Protein AF-A0A1G0J6N5-F1 (afdb_monomer)

Structure (mmCIF, N/CA/C/O backbone):
data_AF-A0A1G0J6N5-F1
#
_entry.id   AF-A0A1G0J6N5-F1
#
loop_
_atom_site.group_PDB
_atom_site.id
_atom_site.type_symbol
_atom_site.label_atom_id
_atom_site.label_alt_id
_atom_site.label_comp_id
_atom_site.label_asym_id
_atom_site.label_entity_id
_atom_site.label_seq_id
_atom_site.pdbx_PDB_ins_code
_atom_site.Cartn_x
_atom_site.Cartn_y
_atom_site.Cartn_z
_atom_site.occupancy
_atom_site.B_iso_or_equiv
_atom_site.auth_seq_id
_atom_site.auth_comp_id
_atom_site.auth_asym_id
_atom_site.auth_atom_id
_atom_site.pdbx_PDB_model_num
ATOM 1 N N . MET A 1 1 ? -25.512 -1.296 -27.795 1.00 44.22 1 MET A N 1
ATOM 2 C CA . MET A 1 1 ? -24.312 -1.677 -27.020 1.00 44.22 1 MET A CA 1
ATOM 3 C C . MET A 1 1 ? -24.778 -1.991 -25.614 1.00 44.22 1 MET A C 1
ATOM 5 O O . MET A 1 1 ? -25.473 -1.168 -25.041 1.00 44.22 1 MET A O 1
ATOM 9 N N . ASN A 1 2 ? -24.538 -3.207 -25.127 1.00 47.56 2 ASN A N 1
ATOM 10 C CA . ASN A 1 2 ? -24.998 -3.631 -23.807 1.00 47.56 2 ASN A CA 1
ATOM 11 C C . ASN A 1 2 ? -24.130 -2.918 -22.760 1.00 47.56 2 ASN A C 1
ATOM 13 O O . ASN A 1 2 ? -23.005 -3.348 -22.509 1.00 47.56 2 ASN A O 1
ATOM 17 N N . ASP A 1 3 ? -24.611 -1.783 -22.254 1.00 57.44 3 ASP A N 1
ATOM 18 C CA . ASP A 1 3 ? -23.940 -0.996 -21.221 1.00 57.44 3 ASP A CA 1
ATOM 19 C C . ASP A 1 3 ? -24.044 -1.772 -19.907 1.00 57.44 3 ASP A C 1
ATOM 21 O O . ASP A 1 3 ? -25.007 -1.652 -19.147 1.00 57.44 3 ASP A O 1
ATOM 25 N N . ARG A 1 4 ? -23.113 -2.711 -19.704 1.00 69.88 4 ARG A N 1
ATOM 26 C CA . ARG A 1 4 ? -23.053 -3.499 -18.474 1.00 69.88 4 ARG A CA 1
ATOM 27 C C . ARG A 1 4 ? -22.675 -2.551 -17.348 1.00 69.88 4 ARG A C 1
ATOM 29 O O . ARG A 1 4 ? -21.500 -2.286 -17.115 1.00 69.88 4 ARG A O 1
ATOM 36 N N . GLN A 1 5 ? -23.699 -2.057 -16.664 1.00 78.62 5 GLN A N 1
ATOM 37 C CA . GLN A 1 5 ? -23.569 -1.218 -15.489 1.00 78.62 5 GLN A CA 1
ATOM 38 C C . GLN A 1 5 ? -22.603 -1.874 -14.496 1.00 78.62 5 GLN A C 1
ATOM 40 O O . GLN A 1 5 ? -22.769 -3.044 -14.148 1.00 78.62 5 GLN A O 1
ATOM 45 N N . TYR A 1 6 ? -21.591 -1.134 -14.040 1.00 86.56 6 TYR A N 1
ATOM 46 C CA . TYR A 1 6 ? -20.614 -1.669 -13.098 1.00 86.56 6 TYR A CA 1
ATOM 47 C C . TYR A 1 6 ? -21.307 -2.137 -11.810 1.00 86.56 6 TYR A C 1
ATOM 49 O O . TYR A 1 6 ? -22.043 -1.374 -11.168 1.00 86.56 6 TYR A O 1
ATOM 57 N N . VAL A 1 7 ? -21.056 -3.389 -11.430 1.00 89.25 7 VAL A N 1
ATOM 58 C CA . VAL A 1 7 ? -21.518 -3.994 -10.178 1.00 89.25 7 VAL A CA 1
ATOM 59 C C . VAL A 1 7 ? -20.300 -4.278 -9.311 1.00 89.25 7 VAL A C 1
ATOM 61 O O . VAL A 1 7 ? -19.345 -4.921 -9.748 1.00 89.25 7 VAL A O 1
ATOM 64 N N . ILE A 1 8 ? -20.341 -3.791 -8.073 1.00 90.75 8 ILE A N 1
ATOM 65 C CA . ILE A 1 8 ? -19.268 -3.985 -7.100 1.00 90.75 8 ILE A CA 1
ATOM 66 C C . ILE A 1 8 ? -19.236 -5.461 -6.691 1.00 90.75 8 ILE A C 1
ATOM 68 O O . ILE A 1 8 ? -20.231 -5.998 -6.205 1.00 90.75 8 ILE A O 1
ATOM 72 N N . ASN A 1 9 ? -18.077 -6.101 -6.840 1.00 92.94 9 ASN A N 1
ATOM 73 C CA . ASN A 1 9 ? -17.819 -7.427 -6.288 1.00 92.94 9 ASN A CA 1
ATOM 74 C C . ASN A 1 9 ? -17.051 -7.279 -4.969 1.00 92.94 9 ASN A C 1
ATOM 76 O O . ASN A 1 9 ? -15.823 -7.197 -4.968 1.00 92.94 9 ASN A O 1
ATOM 80 N N . LEU A 1 10 ? -17.788 -7.216 -3.858 1.00 92.94 10 LEU A N 1
ATOM 81 C CA . LEU A 1 10 ? -17.213 -7.002 -2.528 1.00 92.94 10 LEU A CA 1
ATOM 82 C C . LEU A 1 10 ? -16.274 -8.138 -2.118 1.00 92.94 10 LEU A C 1
ATOM 84 O O . LEU A 1 10 ? -15.197 -7.869 -1.604 1.00 92.94 10 LEU A O 1
ATOM 88 N N . SER A 1 11 ? -16.635 -9.392 -2.400 1.00 95.00 11 SER A N 1
ATOM 89 C CA . SER A 1 11 ? -15.812 -10.550 -2.038 1.00 95.00 11 SER A CA 1
ATOM 90 C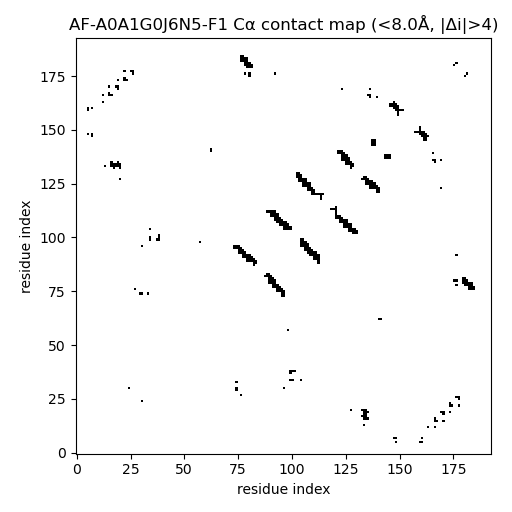 C . SER A 1 11 ? -14.436 -10.506 -2.699 1.00 95.00 11 SER A C 1
ATOM 92 O O . SER A 1 11 ? -13.434 -10.768 -2.042 1.00 95.00 11 SER A O 1
ATOM 94 N N . ARG A 1 12 ? -14.372 -10.124 -3.981 1.00 93.88 12 ARG A N 1
ATOM 95 C CA . ARG A 1 12 ? -13.095 -9.932 -4.677 1.00 93.88 12 ARG A CA 1
ATOM 96 C C . ARG A 1 12 ? -12.305 -8.766 -4.085 1.00 93.88 12 ARG A C 1
ATOM 98 O O . ARG A 1 12 ? -11.133 -8.934 -3.789 1.00 93.88 12 ARG A O 1
ATOM 105 N N . GLN A 1 13 ? -12.956 -7.624 -3.855 1.00 93.62 13 GLN A N 1
ATOM 106 C CA . GLN A 1 13 ? -12.285 -6.453 -3.281 1.00 93.62 13 GLN A CA 1
ATOM 107 C C . GLN A 1 13 ? -11.711 -6.730 -1.885 1.00 93.62 13 GLN A C 1
ATOM 109 O O . GLN A 1 13 ? -10.598 -6.305 -1.598 1.00 93.62 13 GLN A O 1
ATOM 114 N N . MET A 1 14 ? -12.435 -7.464 -1.034 1.00 95.00 14 MET A N 1
ATOM 115 C CA . MET A 1 14 ? -11.939 -7.879 0.281 1.00 95.00 14 MET A CA 1
ATOM 116 C C . MET A 1 14 ? -10.731 -8.809 0.152 1.00 95.00 14 MET A C 1
ATOM 118 O O . MET A 1 14 ? -9.713 -8.573 0.792 1.00 95.00 14 MET A O 1
ATOM 122 N N . ALA A 1 15 ? -10.801 -9.805 -0.738 1.00 96.81 15 ALA A N 1
ATOM 123 C CA . ALA A 1 15 ? -9.684 -10.716 -0.976 1.00 96.81 15 ALA A CA 1
ATOM 124 C C . ALA A 1 15 ? -8.415 -9.981 -1.447 1.00 96.81 15 ALA A C 1
ATOM 126 O O . ALA A 1 15 ? -7.310 -10.325 -1.021 1.00 96.81 15 ALA A O 1
ATOM 127 N N . ASP A 1 16 ? -8.562 -8.949 -2.285 1.00 96.81 16 ASP A N 1
ATOM 128 C CA . ASP A 1 16 ? -7.441 -8.118 -2.730 1.00 96.81 16 ASP A CA 1
ATOM 129 C C . ASP A 1 16 ? -6.815 -7.344 -1.554 1.00 96.81 16 ASP A C 1
ATOM 131 O O . ASP A 1 16 ? -5.589 -7.328 -1.406 1.00 96.81 16 ASP A O 1
ATOM 135 N N . CYS A 1 17 ? -7.639 -6.757 -0.678 1.00 97.81 17 CYS A N 1
ATOM 136 C CA . CYS A 1 17 ? -7.173 -6.033 0.507 1.00 97.81 17 CYS A CA 1
ATOM 137 C C . CYS A 1 17 ? -6.468 -6.948 1.528 1.00 97.81 17 CYS A C 1
ATOM 139 O O . CYS A 1 17 ? -5.414 -6.587 2.062 1.00 97.81 17 CYS A O 1
ATOM 141 N N . ASP A 1 18 ? -6.989 -8.152 1.761 1.00 98.12 18 ASP A N 1
ATOM 142 C CA . ASP A 1 18 ? -6.390 -9.134 2.675 1.00 98.12 18 ASP A CA 1
ATOM 143 C C . ASP A 1 18 ? -5.043 -9.633 2.128 1.00 98.12 18 ASP A C 1
ATOM 145 O O . ASP A 1 18 ? -4.036 -9.723 2.840 1.00 98.12 18 ASP A O 1
ATOM 149 N N . ALA A 1 19 ? -4.974 -9.879 0.816 1.00 98.12 19 ALA A N 1
ATOM 150 C CA . ALA A 1 19 ? -3.726 -10.231 0.153 1.00 98.12 19 ALA A CA 1
ATOM 151 C C . ALA A 1 19 ? -2.697 -9.087 0.238 1.00 98.12 19 ALA A C 1
ATOM 153 O O . ALA A 1 19 ? -1.508 -9.340 0.456 1.00 98.12 19 ALA A O 1
ATOM 154 N N . ASN A 1 20 ? -3.133 -7.830 0.113 1.00 97.94 20 ASN A N 1
ATOM 155 C CA . ASN A 1 20 ? -2.267 -6.659 0.269 1.00 97.94 20 ASN A CA 1
ATOM 156 C C . ASN A 1 20 ? -1.710 -6.536 1.690 1.00 97.94 20 ASN A C 1
ATOM 158 O O . ASN A 1 20 ? -0.522 -6.246 1.840 1.00 97.94 20 ASN A O 1
ATOM 162 N N . TYR A 1 21 ? -2.505 -6.843 2.719 1.00 98.19 21 TYR A N 1
ATOM 163 C CA . TYR A 1 21 ? -2.030 -6.884 4.105 1.00 98.19 21 TYR A CA 1
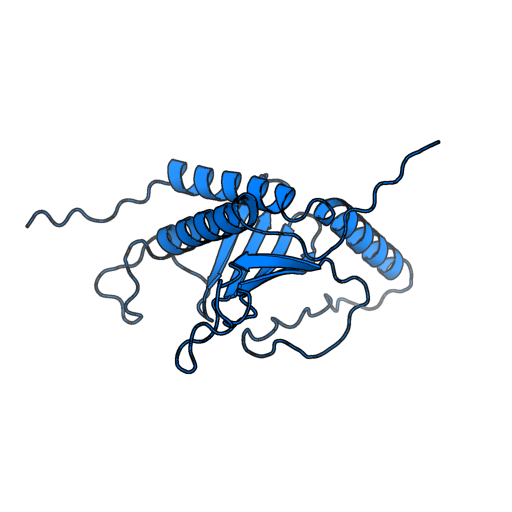ATOM 164 C C . TYR A 1 21 ? -0.875 -7.881 4.270 1.00 98.19 21 TYR A C 1
ATOM 166 O O . TYR A 1 21 ? 0.196 -7.532 4.769 1.00 98.19 21 TYR A O 1
ATOM 174 N N . ILE A 1 22 ? -1.038 -9.105 3.759 1.00 97.50 22 ILE A N 1
ATOM 175 C CA . ILE A 1 22 ? 0.000 -10.144 3.824 1.00 97.50 22 ILE A CA 1
ATOM 176 C C . ILE A 1 22 ? 1.260 -9.724 3.053 1.00 97.50 22 ILE A C 1
ATOM 178 O O . ILE A 1 22 ? 2.378 -9.939 3.527 1.00 97.50 22 ILE A O 1
ATOM 182 N N . ARG A 1 23 ? 1.112 -9.122 1.864 1.00 97.69 23 ARG A N 1
ATOM 183 C CA . ARG A 1 23 ? 2.251 -8.610 1.081 1.00 97.69 23 ARG A CA 1
ATOM 184 C C . ARG A 1 23 ? 3.027 -7.544 1.853 1.00 97.69 23 ARG A C 1
ATOM 186 O O . ARG A 1 23 ? 4.255 -7.586 1.870 1.00 97.69 23 ARG A O 1
ATOM 193 N N . LEU A 1 24 ? 2.325 -6.633 2.523 1.00 96.94 24 LEU A N 1
ATOM 194 C CA . LEU A 1 24 ? 2.948 -5.593 3.338 1.00 96.94 24 LEU A CA 1
ATOM 195 C C . LEU A 1 24 ? 3.692 -6.169 4.536 1.00 96.94 24 LEU A C 1
ATOM 197 O O . LEU A 1 24 ? 4.811 -5.742 4.783 1.00 96.94 24 LEU A O 1
ATOM 201 N N . LEU A 1 25 ? 3.155 -7.186 5.214 1.00 94.50 25 LEU A N 1
ATOM 202 C CA . LEU A 1 25 ? 3.890 -7.864 6.289 1.00 94.50 25 LEU A CA 1
ATOM 203 C C . LEU A 1 25 ? 5.166 -8.558 5.789 1.00 94.50 25 LEU A C 1
ATOM 205 O O . LEU A 1 25 ? 6.180 -8.553 6.480 1.00 94.50 25 LEU A O 1
ATOM 209 N N . LYS A 1 26 ? 5.155 -9.116 4.571 1.00 94.12 26 LYS A N 1
ATOM 210 C CA . LYS A 1 26 ? 6.363 -9.690 3.947 1.00 94.12 26 LYS A CA 1
ATOM 211 C C . LYS A 1 26 ? 7.404 -8.620 3.614 1.00 94.12 26 LYS A C 1
ATOM 213 O O . LYS A 1 26 ? 8.604 -8.849 3.760 1.00 94.12 26 LYS A O 1
ATOM 218 N N . LEU A 1 27 ? 6.948 -7.463 3.143 1.00 94.00 27 LEU A N 1
ATOM 219 C CA . LEU A 1 27 ? 7.810 -6.335 2.800 1.00 94.00 27 LEU A CA 1
ATOM 220 C C . LEU A 1 27 ? 8.279 -5.564 4.037 1.00 94.00 27 LEU A C 1
ATOM 222 O O . LEU A 1 27 ? 9.359 -4.995 3.998 1.00 94.00 27 LEU A O 1
ATOM 226 N N . MET A 1 28 ? 7.538 -5.571 5.138 1.00 93.00 28 MET A N 1
ATOM 227 C CA . MET A 1 28 ? 7.835 -4.807 6.352 1.00 93.00 28 MET A CA 1
ATOM 228 C C . MET A 1 28 ? 7.731 -5.709 7.596 1.00 93.00 28 MET A C 1
ATOM 230 O O . MET A 1 28 ? 6.834 -5.513 8.419 1.00 93.00 28 MET A O 1
ATOM 234 N N . PRO A 1 29 ? 8.606 -6.718 7.760 1.00 90.75 29 PRO A N 1
ATOM 235 C CA . PRO A 1 29 ? 8.514 -7.661 8.879 1.00 90.75 29 PRO A CA 1
ATOM 236 C C . PRO A 1 29 ? 8.678 -6.992 10.255 1.00 90.75 29 PRO A C 1
ATOM 238 O O . PRO A 1 29 ? 8.116 -7.453 11.245 1.00 90.75 29 PRO A O 1
ATOM 241 N N . GLU A 1 30 ? 9.410 -5.882 10.333 1.00 89.69 30 GLU A N 1
ATOM 242 C CA . GLU A 1 30 ? 9.605 -5.104 11.557 1.00 89.69 30 GLU A CA 1
ATOM 243 C C . GLU A 1 30 ? 8.379 -4.274 11.977 1.00 89.69 30 GLU A C 1
ATOM 245 O O . GLU A 1 30 ? 8.356 -3.772 13.104 1.00 89.69 30 GLU A O 1
ATOM 250 N N . LEU A 1 31 ? 7.361 -4.144 11.115 1.00 90.25 31 LEU A N 1
ATOM 251 C CA . LEU A 1 31 ? 6.226 -3.235 11.307 1.00 90.25 31 LEU A CA 1
ATOM 252 C C . LEU A 1 31 ? 5.471 -3.479 12.617 1.00 90.25 31 LEU A C 1
ATOM 254 O O . LEU A 1 31 ? 5.099 -2.534 13.307 1.00 90.25 31 LEU A O 1
ATOM 258 N N . GLU A 1 32 ? 5.271 -4.745 12.979 1.00 89.88 32 GLU A N 1
ATOM 259 C CA . GLU A 1 32 ? 4.584 -5.127 14.215 1.00 89.88 32 GLU A CA 1
ATOM 260 C C . GLU A 1 32 ? 5.374 -4.685 15.452 1.00 89.88 32 GLU A C 1
ATOM 262 O O . GLU A 1 32 ? 4.855 -4.003 16.334 1.00 89.88 32 GLU A O 1
ATOM 267 N N . SER A 1 33 ? 6.667 -5.020 15.484 1.00 89.88 33 SER A N 1
ATOM 268 C CA . SER A 1 33 ? 7.545 -4.644 16.594 1.00 89.88 33 SER A CA 1
ATOM 269 C C . SER A 1 33 ? 7.697 -3.128 16.719 1.00 89.88 33 SER A C 1
ATOM 271 O O . SER A 1 33 ? 7.774 -2.605 17.828 1.00 89.88 33 SER A O 1
ATOM 273 N N . PHE A 1 34 ? 7.700 -2.416 15.590 1.00 88.62 34 PHE A N 1
ATOM 274 C CA . PHE A 1 34 ? 7.668 -0.963 15.558 1.00 88.62 34 PHE A CA 1
ATOM 275 C C . PHE A 1 34 ? 6.366 -0.414 16.151 1.00 88.62 34 PHE A C 1
ATOM 277 O O . PHE A 1 34 ? 6.418 0.434 17.041 1.00 88.62 34 PHE A O 1
ATOM 284 N N . ARG A 1 35 ? 5.207 -0.940 15.728 1.00 88.12 35 ARG A N 1
ATOM 285 C CA . ARG A 1 35 ? 3.901 -0.519 16.250 1.00 88.12 35 ARG A CA 1
ATOM 286 C C . ARG A 1 35 ? 3.827 -0.659 17.768 1.00 88.12 35 ARG A C 1
ATOM 288 O O . ARG A 1 35 ? 3.410 0.284 18.435 1.00 88.12 35 ARG A O 1
ATOM 295 N N . ILE A 1 36 ? 4.232 -1.810 18.308 1.00 87.44 36 ILE A N 1
ATOM 296 C CA . ILE A 1 36 ? 4.210 -2.070 19.756 1.00 87.44 36 ILE A CA 1
ATOM 297 C C . ILE A 1 36 ? 5.049 -1.025 20.500 1.00 87.44 36 ILE A C 1
ATOM 299 O O . ILE A 1 36 ? 4.539 -0.371 21.408 1.00 87.44 36 ILE A O 1
ATOM 303 N N . LYS A 1 37 ? 6.288 -0.786 20.050 1.00 85.69 37 LYS A N 1
ATOM 304 C CA . LYS A 1 37 ? 7.182 0.219 20.648 1.00 85.69 37 LYS A CA 1
ATOM 305 C C . LYS A 1 37 ? 6.585 1.628 20.618 1.00 85.69 37 LYS A C 1
ATOM 307 O O . LYS A 1 37 ? 6.674 2.351 21.609 1.00 85.69 37 LYS A O 1
ATOM 312 N N . CYS A 1 38 ? 5.952 2.024 19.511 1.00 80.81 38 CYS A N 1
ATOM 313 C CA . CYS A 1 38 ? 5.266 3.316 19.418 1.00 80.81 38 CYS A CA 1
ATOM 314 C C . CYS A 1 38 ? 4.117 3.432 20.429 1.00 80.81 38 CYS A C 1
ATOM 316 O O . CYS A 1 38 ? 3.988 4.460 21.091 1.00 80.81 38 CYS A O 1
ATOM 318 N N . LEU A 1 39 ? 3.297 2.388 20.578 1.00 81.19 39 LEU A N 1
ATOM 319 C CA . LEU A 1 39 ? 2.174 2.387 21.521 1.00 81.19 39 LEU A CA 1
ATOM 320 C C . LEU A 1 39 ? 2.642 2.431 22.984 1.00 81.19 39 LEU A C 1
ATOM 322 O O . LEU A 1 39 ? 2.053 3.153 23.787 1.00 81.19 39 LEU A O 1
ATOM 326 N N . GLU A 1 40 ? 3.711 1.710 23.324 1.00 81.31 40 GLU A N 1
ATOM 327 C CA . GLU A 1 40 ? 4.327 1.739 24.658 1.00 81.31 40 GLU A CA 1
ATOM 328 C C . GLU A 1 40 ? 4.898 3.121 24.992 1.00 81.31 40 GLU A C 1
ATOM 330 O O . GLU A 1 40 ? 4.654 3.653 26.076 1.00 81.31 40 GLU A O 1
ATOM 335 N N . SER A 1 41 ? 5.605 3.737 24.039 1.00 75.50 41 SER A N 1
ATOM 336 C CA . SER A 1 41 ? 6.138 5.091 24.195 1.00 75.50 41 SER A CA 1
ATOM 337 C C . SER A 1 41 ? 5.019 6.101 24.468 1.00 75.50 41 SER A C 1
ATOM 339 O O . SER A 1 41 ? 5.100 6.847 25.443 1.00 75.50 41 SER A O 1
ATOM 341 N N . LEU A 1 42 ? 3.922 6.051 23.705 1.00 71.19 42 LEU A N 1
ATOM 342 C CA . LEU A 1 42 ? 2.760 6.922 23.914 1.00 71.19 42 LEU A CA 1
ATOM 343 C C . LEU A 1 42 ? 2.093 6.706 25.283 1.00 71.19 42 LEU A C 1
ATOM 345 O O . LEU A 1 42 ? 1.702 7.673 25.937 1.00 71.19 42 LEU A O 1
ATOM 349 N N . ALA A 1 43 ? 1.989 5.455 25.742 1.00 72.75 43 ALA A N 1
ATOM 350 C CA . ALA A 1 43 ? 1.446 5.139 27.063 1.00 72.75 43 ALA A CA 1
ATOM 351 C C . ALA A 1 43 ? 2.327 5.695 28.196 1.00 72.75 43 ALA A C 1
ATOM 353 O O . ALA A 1 43 ? 1.806 6.243 29.165 1.00 72.75 43 ALA A O 1
ATOM 354 N N . SER A 1 44 ? 3.654 5.615 28.048 1.00 66.31 44 SER A N 1
ATOM 355 C CA . SER A 1 44 ? 4.608 6.150 29.030 1.00 66.31 44 SER A CA 1
ATOM 356 C C . SER A 1 44 ? 4.581 7.683 29.125 1.00 66.31 44 SER A C 1
ATOM 358 O O . SER A 1 44 ? 4.718 8.242 30.217 1.00 66.31 44 SER A O 1
ATOM 360 N N . THR A 1 45 ? 4.324 8.377 28.009 1.00 60.38 45 THR A N 1
ATOM 361 C CA . THR A 1 45 ? 4.122 9.834 27.989 1.00 60.38 45 THR A CA 1
ATOM 362 C C . THR A 1 45 ? 2.814 10.230 28.679 1.00 60.38 45 THR A C 1
ATOM 364 O O . THR A 1 45 ? 2.784 11.219 29.406 1.00 60.38 45 THR A O 1
ATOM 367 N N . ALA A 1 46 ? 1.748 9.437 28.527 1.00 57.75 46 ALA A N 1
ATOM 368 C CA . ALA A 1 46 ? 0.449 9.702 29.153 1.00 57.75 46 ALA A CA 1
ATOM 369 C C . ALA A 1 46 ? 0.450 9.550 30.690 1.00 57.75 46 ALA A C 1
ATOM 371 O O . ALA A 1 46 ? -0.394 10.136 31.365 1.00 57.75 46 ALA A O 1
ATOM 372 N N . SER A 1 47 ? 1.396 8.796 31.263 1.00 52.00 47 SER A N 1
ATOM 373 C CA . SER A 1 47 ? 1.533 8.623 32.719 1.00 52.00 47 SER A CA 1
ATOM 374 C C . SER A 1 47 ? 2.174 9.808 33.464 1.00 52.00 47 SER A C 1
ATOM 376 O O . SER A 1 47 ? 2.108 9.844 34.692 1.00 52.00 47 SER A O 1
ATOM 378 N N . TYR A 1 48 ? 2.735 10.803 32.764 1.00 48.19 48 TYR A N 1
ATOM 379 C CA . TYR A 1 48 ? 3.273 12.034 33.359 1.00 48.19 48 TYR A CA 1
ATOM 380 C C . TYR A 1 48 ? 2.453 13.264 32.929 1.00 48.19 48 TYR A C 1
ATOM 382 O O . TYR A 1 48 ? 2.835 13.998 32.027 1.00 48.19 48 TYR A O 1
ATOM 390 N N . GLY A 1 49 ? 1.352 13.531 33.637 1.00 41.34 49 GLY A N 1
ATOM 391 C CA . GLY A 1 49 ? 0.738 14.863 33.694 1.00 41.34 49 GLY A CA 1
ATOM 392 C C . GLY A 1 49 ? -0.486 15.099 32.804 1.00 41.34 49 GLY A C 1
ATOM 393 O O . GLY A 1 49 ? -0.409 15.157 31.582 1.00 41.34 49 GLY A O 1
ATOM 394 N N . ASN A 1 50 ? -1.611 15.353 33.476 1.00 43.88 50 ASN A N 1
ATOM 395 C CA . ASN A 1 50 ? -2.809 15.997 32.946 1.00 43.88 50 ASN A CA 1
ATOM 396 C C . ASN A 1 50 ? -2.470 17.331 32.254 1.00 43.88 50 ASN A C 1
ATOM 398 O O . ASN A 1 50 ? -2.266 18.334 32.937 1.00 43.88 50 ASN A O 1
ATOM 402 N N . GLN A 1 51 ? -2.512 17.369 30.924 1.00 42.31 51 GLN A N 1
ATOM 403 C CA . GLN A 1 51 ? -3.051 18.510 30.183 1.00 42.31 51 GLN A 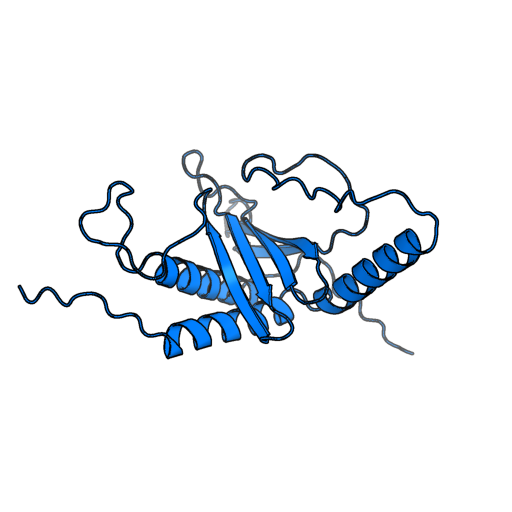CA 1
ATOM 404 C C . GLN A 1 51 ? -3.930 17.984 29.050 1.00 42.31 51 GLN A C 1
ATOM 406 O O . GLN A 1 51 ? -3.564 17.063 28.322 1.00 42.31 51 GLN A O 1
ATOM 411 N N . GLU A 1 52 ? -5.135 18.534 28.974 1.00 35.91 52 GLU A N 1
ATOM 412 C CA . GLU A 1 52 ? -6.198 18.142 28.063 1.00 35.91 52 GLU A CA 1
ATOM 413 C C . GLU A 1 52 ? -5.725 18.119 26.599 1.00 35.91 52 GLU A C 1
ATOM 415 O O . GLU A 1 52 ? -5.435 19.143 25.990 1.00 35.91 52 GLU A O 1
ATOM 420 N N . GLY A 1 53 ? -5.704 16.918 26.020 1.00 36.41 53 GLY A N 1
ATOM 421 C CA . GLY A 1 53 ? -6.330 16.681 24.722 1.00 36.41 53 GLY A CA 1
ATOM 422 C C . GLY A 1 53 ? -5.736 17.363 23.491 1.00 36.41 53 GLY A C 1
ATOM 423 O O . GLY A 1 53 ? -6.488 17.670 22.571 1.00 36.41 53 GLY A O 1
ATOM 424 N N . ALA A 1 54 ? -4.418 17.525 23.390 1.00 31.27 54 ALA A N 1
ATOM 425 C CA . ALA A 1 54 ? -3.792 17.579 22.073 1.00 31.27 54 ALA A CA 1
ATOM 426 C C . ALA A 1 54 ? -3.510 16.138 21.629 1.00 31.27 54 ALA A C 1
ATOM 428 O O . ALA A 1 54 ? -2.454 15.582 21.926 1.00 31.27 54 ALA A O 1
ATOM 429 N N . VAL A 1 55 ? -4.460 15.514 20.916 1.00 39.09 55 VAL A N 1
ATOM 430 C CA . VAL A 1 55 ? -4.113 14.385 20.032 1.00 39.09 55 VAL A CA 1
ATOM 431 C C . VAL A 1 55 ? -2.903 14.871 19.236 1.00 39.09 55 VAL A C 1
ATOM 433 O O . VAL A 1 55 ? -3.015 15.965 18.670 1.00 39.09 55 VAL A O 1
ATOM 436 N N . PRO A 1 56 ? -1.749 14.172 19.239 1.00 35.75 56 PRO A N 1
ATOM 437 C CA . PRO A 1 56 ? -0.603 14.615 18.468 1.00 35.75 56 PRO A CA 1
ATOM 438 C C . PRO A 1 56 ? -1.110 14.809 17.051 1.00 35.75 56 PRO A C 1
ATOM 440 O O . PRO A 1 56 ? -1.565 13.866 16.403 1.00 35.75 56 PRO A O 1
ATOM 443 N N . ASN A 1 57 ? -1.165 16.074 16.643 1.00 32.06 57 ASN A N 1
ATOM 444 C CA . ASN A 1 57 ? -1.682 16.470 15.357 1.00 32.06 57 ASN A CA 1
ATOM 445 C C . ASN A 1 57 ? -0.617 15.988 14.382 1.00 32.06 57 ASN A C 1
ATOM 447 O O . ASN A 1 57 ? 0.338 16.712 14.090 1.00 32.06 57 ASN A O 1
ATOM 451 N N . PHE A 1 58 ? -0.714 14.721 13.973 1.00 38.66 58 PHE A N 1
ATOM 452 C CA . PHE A 1 58 ? 0.052 14.204 12.864 1.00 38.66 58 PHE A CA 1
ATOM 453 C C . PHE A 1 58 ? -0.523 14.944 11.672 1.00 38.66 58 PHE A C 1
ATOM 455 O O . PHE A 1 58 ? -1.541 14.552 11.103 1.00 38.66 58 PHE A O 1
ATOM 462 N N . ARG A 1 59 ? 0.029 16.143 11.431 1.00 35.84 59 ARG A N 1
ATOM 463 C CA . ARG A 1 59 ? -0.358 17.006 10.326 1.00 35.84 59 ARG A CA 1
ATOM 464 C C . ARG A 1 59 ? -0.422 16.085 9.133 1.00 35.84 59 ARG A C 1
ATOM 466 O O . ARG A 1 59 ? 0.597 15.475 8.818 1.00 35.84 59 ARG A O 1
ATOM 473 N N . SER A 1 60 ? -1.616 15.959 8.553 1.00 40.75 60 SER A N 1
ATOM 474 C CA . SER A 1 60 ? -1.823 15.313 7.264 1.00 40.75 60 SER A CA 1
ATOM 475 C C . SER A 1 60 ? -0.712 15.844 6.375 1.00 40.75 60 SER A C 1
ATOM 477 O O . SER A 1 60 ? -0.694 17.032 6.054 1.00 40.75 60 SER A O 1
ATOM 479 N N . ARG A 1 61 ? 0.325 15.029 6.180 1.00 41.53 61 ARG A N 1
ATOM 480 C CA . ARG A 1 61 ? 1.555 15.499 5.570 1.00 41.53 61 ARG A CA 1
ATOM 481 C C . ARG A 1 61 ? 1.172 15.709 4.126 1.00 41.53 61 ARG A C 1
ATOM 483 O O . ARG A 1 61 ? 0.821 14.748 3.446 1.00 41.53 61 ARG A O 1
ATOM 490 N N . ASP A 1 62 ? 1.095 16.971 3.717 1.00 34.47 62 ASP A N 1
ATOM 491 C CA . ASP A 1 62 ? 0.704 17.309 2.359 1.00 34.47 62 ASP A CA 1
ATOM 492 C C . ASP A 1 62 ? 1.605 16.519 1.411 1.00 34.47 62 ASP A C 1
ATOM 494 O O . ASP A 1 62 ? 2.830 16.586 1.520 1.00 34.47 62 ASP A O 1
ATOM 498 N N . PHE A 1 63 ? 0.975 15.747 0.525 1.00 37.88 63 PHE A N 1
ATOM 499 C CA . PHE A 1 63 ? 1.559 14.715 -0.344 1.00 37.88 63 PHE A CA 1
ATOM 500 C C . PHE A 1 63 ? 2.765 15.197 -1.185 1.00 37.88 63 PHE A C 1
ATOM 502 O O . PHE A 1 63 ? 3.544 14.399 -1.689 1.00 37.88 63 PHE A O 1
ATOM 509 N N . TYR A 1 64 ? 2.948 16.512 -1.307 1.00 33.47 64 TYR A N 1
ATOM 510 C CA . TYR A 1 64 ? 4.026 17.185 -2.042 1.00 33.47 64 TYR A CA 1
ATOM 511 C C . TYR A 1 64 ? 5.235 17.567 -1.161 1.00 33.47 64 TYR A C 1
ATOM 513 O O . TYR A 1 64 ? 6.276 17.954 -1.686 1.00 33.47 64 TYR A O 1
ATOM 521 N N . THR A 1 65 ? 5.131 17.472 0.170 1.00 36.06 65 THR A N 1
ATOM 522 C CA . THR A 1 65 ? 6.177 17.888 1.128 1.00 36.06 65 THR A CA 1
ATOM 523 C C . THR A 1 65 ? 6.944 16.678 1.668 1.00 36.06 65 THR A C 1
ATOM 525 O O . THR A 1 65 ? 7.044 16.427 2.877 1.00 36.06 65 THR A O 1
ATOM 528 N N . VAL A 1 66 ? 7.503 15.901 0.745 1.00 36.59 66 VAL A N 1
ATOM 529 C CA . VAL A 1 66 ? 8.476 14.851 1.055 1.00 36.59 66 VAL A CA 1
ATOM 530 C C . VAL A 1 66 ? 9.796 15.543 1.422 1.00 36.59 66 VAL A C 1
ATOM 532 O O . VAL A 1 66 ? 10.432 16.155 0.570 1.00 36.59 66 VAL A O 1
ATOM 535 N N . GLY A 1 67 ? 10.192 15.491 2.702 1.00 36.84 67 GLY A N 1
ATOM 536 C CA . GLY A 1 67 ? 11.526 15.941 3.144 1.00 36.84 67 GLY A CA 1
ATOM 537 C C . GLY A 1 67 ? 11.634 16.797 4.416 1.00 36.84 67 GLY A C 1
ATOM 538 O O . GLY A 1 67 ? 12.750 17.036 4.863 1.00 36.84 67 GLY A O 1
ATOM 539 N N . ALA A 1 68 ? 10.544 17.251 5.047 1.00 30.62 68 ALA A N 1
ATOM 540 C CA . ALA A 1 68 ? 10.649 18.113 6.239 1.00 30.62 68 ALA A CA 1
ATOM 541 C C . ALA A 1 68 ? 10.419 17.392 7.592 1.00 30.62 68 ALA A C 1
ATOM 543 O O . ALA A 1 68 ? 9.284 17.159 7.992 1.00 30.62 68 ALA A O 1
ATOM 544 N N . ALA A 1 69 ? 11.521 17.087 8.285 1.00 33.72 69 ALA A N 1
ATOM 545 C CA . ALA A 1 69 ? 11.676 16.909 9.741 1.00 33.72 69 ALA A CA 1
ATOM 546 C C . ALA A 1 69 ? 11.096 15.655 10.454 1.00 33.72 69 ALA A C 1
ATOM 548 O O . ALA A 1 69 ? 9.900 15.538 10.696 1.00 33.72 69 ALA A O 1
ATOM 549 N N . GLY A 1 70 ? 12.011 14.758 10.857 1.00 38.84 70 GLY A N 1
ATOM 550 C CA . GLY A 1 70 ? 12.354 14.505 12.268 1.00 38.84 70 GLY A CA 1
ATOM 551 C C . GLY A 1 70 ? 11.328 13.833 13.188 1.00 38.84 70 GLY A C 1
ATOM 552 O O . GLY A 1 70 ? 10.700 14.510 13.995 1.00 38.84 70 GLY A O 1
ATOM 553 N N . SER A 1 71 ? 11.267 12.500 13.176 1.00 39.81 71 SER A N 1
ATOM 554 C CA . SER A 1 71 ? 10.937 11.704 14.367 1.00 39.81 71 SER A CA 1
ATOM 555 C C . SER A 1 71 ? 11.787 10.431 14.359 1.00 39.81 71 SER A C 1
ATOM 557 O O . SER A 1 71 ? 11.909 9.762 13.338 1.00 39.81 71 SER A O 1
ATOM 559 N N . GLU A 1 72 ? 12.439 10.148 15.482 1.00 42.34 72 GLU A N 1
ATOM 560 C CA . GLU A 1 72 ? 13.604 9.263 15.647 1.00 42.34 72 GLU A CA 1
ATOM 561 C C . GLU A 1 72 ? 13.274 7.755 15.658 1.00 42.34 72 GLU A C 1
ATOM 563 O O . GLU A 1 72 ? 14.077 6.924 16.071 1.00 42.34 72 GLU A O 1
ATOM 568 N N . ALA A 1 73 ? 12.097 7.371 15.168 1.00 52.38 73 ALA A N 1
ATOM 569 C CA . ALA A 1 73 ? 11.710 5.978 14.999 1.00 52.38 73 ALA A CA 1
ATOM 570 C C . ALA A 1 73 ? 11.104 5.808 13.602 1.00 52.38 73 ALA A C 1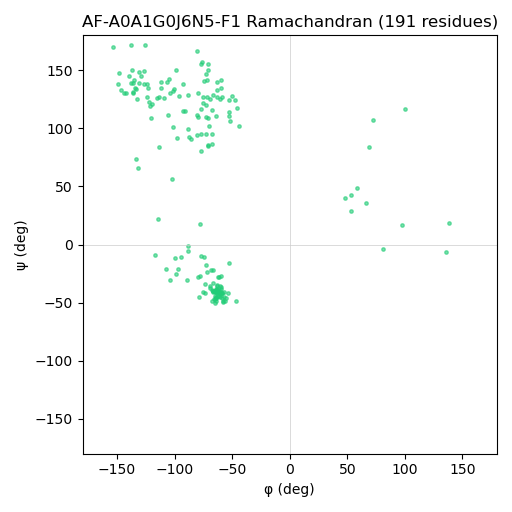
ATOM 572 O O . ALA A 1 73 ? 9.892 5.731 13.428 1.00 52.38 73 ALA A O 1
ATOM 573 N N . ASP A 1 74 ? 11.957 5.826 12.581 1.00 70.75 74 ASP A N 1
ATOM 574 C CA . ASP A 1 74 ? 11.510 5.712 11.197 1.00 70.75 74 ASP A CA 1
ATOM 575 C C . ASP A 1 74 ? 11.431 4.228 10.799 1.00 70.75 74 ASP A C 1
ATOM 577 O O . ASP A 1 74 ? 12.443 3.575 10.524 1.00 70.75 74 ASP A O 1
ATOM 581 N N . CYS A 1 75 ? 10.224 3.653 10.820 1.00 86.88 75 CYS A N 1
ATOM 582 C CA . CYS A 1 75 ? 9.977 2.338 10.229 1.00 86.88 75 CYS A CA 1
ATOM 583 C C . CYS A 1 75 ? 9.883 2.496 8.713 1.00 86.88 75 CYS A C 1
ATOM 585 O O . CYS A 1 75 ? 8.797 2.564 8.136 1.00 86.88 75 CYS A O 1
ATOM 587 N N . THR A 1 76 ? 11.058 2.575 8.093 1.00 91.69 76 THR A N 1
ATOM 588 C CA . THR A 1 76 ? 11.221 2.772 6.658 1.00 91.69 76 THR A CA 1
ATOM 589 C C . THR A 1 76 ? 12.064 1.666 6.044 1.00 91.69 76 THR A C 1
ATOM 591 O O . THR A 1 76 ? 13.100 1.264 6.584 1.00 91.69 76 THR A O 1
ATOM 594 N N . ARG A 1 77 ? 11.641 1.202 4.867 1.00 90.75 77 ARG A N 1
ATOM 595 C CA . ARG A 1 77 ? 12.390 0.250 4.053 1.00 90.75 77 ARG A CA 1
ATOM 596 C C . ARG A 1 77 ? 12.413 0.675 2.594 1.00 90.75 77 ARG A C 1
ATOM 598 O O . ARG A 1 77 ? 11.392 1.044 2.019 1.00 90.75 77 ARG A O 1
ATOM 605 N N . GLU A 1 78 ? 13.595 0.588 1.995 1.00 92.38 78 GLU A N 1
ATOM 606 C CA . GLU A 1 78 ? 13.815 0.887 0.582 1.00 92.38 78 GLU A CA 1
ATOM 607 C C . GLU A 1 78 ? 14.164 -0.370 -0.212 1.00 92.38 78 GLU A C 1
ATOM 609 O O . GLU A 1 78 ? 14.939 -1.227 0.233 1.00 92.38 78 GLU A O 1
ATOM 614 N N . PHE A 1 79 ? 13.603 -0.444 -1.415 1.00 90.31 79 PHE A N 1
ATOM 615 C CA . PHE A 1 79 ? 13.755 -1.543 -2.355 1.00 90.31 79 PHE A CA 1
ATOM 616 C C . PHE A 1 79 ? 14.210 -1.004 -3.705 1.00 90.31 79 PHE A C 1
ATOM 618 O O . PHE A 1 79 ? 13.671 -0.013 -4.197 1.00 90.31 79 PHE A O 1
ATOM 625 N N . VAL A 1 80 ? 15.148 -1.697 -4.344 1.00 90.62 80 VAL A N 1
ATOM 626 C CA . VAL A 1 80 ? 15.447 -1.513 -5.768 1.00 90.62 80 VAL A CA 1
ATOM 627 C C . VAL A 1 80 ? 14.617 -2.520 -6.553 1.00 90.62 80 VAL A C 1
ATOM 629 O O . VAL A 1 80 ? 14.833 -3.721 -6.399 1.00 90.62 80 VAL A O 1
ATOM 632 N N . ILE A 1 81 ? 13.676 -2.048 -7.373 1.00 89.38 81 ILE A N 1
ATOM 633 C CA . ILE A 1 81 ? 12.778 -2.908 -8.169 1.00 89.38 81 ILE A CA 1
ATOM 634 C C . ILE A 1 81 ? 13.252 -3.103 -9.614 1.00 89.38 81 ILE A C 1
ATOM 636 O O . ILE A 1 81 ? 12.872 -4.080 -10.253 1.00 89.38 81 ILE A O 1
ATOM 640 N N . ALA A 1 82 ? 14.102 -2.212 -10.130 1.00 84.62 82 ALA A N 1
ATOM 641 C CA . ALA A 1 82 ? 14.740 -2.369 -11.434 1.00 84.62 82 ALA A CA 1
ATOM 642 C C . ALA A 1 82 ? 16.122 -1.707 -11.443 1.00 84.62 82 ALA A C 1
ATOM 644 O O . ALA A 1 82 ? 16.283 -0.595 -10.942 1.00 84.62 82 ALA A O 1
ATOM 645 N N . SER A 1 83 ? 17.106 -2.379 -12.043 1.00 81.50 83 SER A N 1
ATOM 646 C CA . SER A 1 83 ? 18.444 -1.836 -12.295 1.00 81.50 83 SER A CA 1
ATOM 647 C C . SER A 1 83 ? 18.689 -1.880 -13.807 1.00 81.50 83 SER A C 1
ATOM 649 O O . SER A 1 83 ? 18.754 -2.974 -14.376 1.00 81.50 83 SER A O 1
ATOM 651 N N . PRO A 1 84 ? 18.713 -0.731 -14.500 1.00 74.88 84 PRO A N 1
ATOM 652 C CA . PRO A 1 84 ? 18.853 -0.714 -15.949 1.00 74.88 84 PRO A CA 1
ATOM 653 C C . PRO A 1 84 ? 20.278 -1.102 -16.362 1.00 74.88 84 PRO A C 1
ATOM 655 O O . PRO A 1 84 ? 21.267 -0.506 -15.934 1.00 74.88 84 PRO A O 1
ATOM 658 N N . VAL A 1 85 ? 20.383 -2.088 -17.253 1.00 62.97 85 VAL A N 1
ATOM 659 C CA . VAL A 1 85 ? 21.652 -2.494 -17.865 1.00 62.97 85 VAL A CA 1
ATOM 660 C C . VAL A 1 85 ? 21.997 -1.465 -18.946 1.00 62.97 85 VAL A C 1
ATOM 662 O O . VAL A 1 85 ? 21.475 -1.540 -20.052 1.00 62.97 85 VAL A O 1
ATOM 665 N N . GLY A 1 86 ? 22.820 -0.462 -18.618 1.00 66.12 86 GLY A N 1
ATOM 666 C CA . GLY A 1 86 ? 23.269 0.545 -19.597 1.00 66.12 86 GLY A CA 1
ATOM 667 C C . GLY A 1 86 ? 23.306 2.007 -19.139 1.00 66.12 86 GLY A C 1
ATOM 668 O O . GLY A 1 86 ? 23.348 2.886 -19.993 1.00 66.12 86 GLY A O 1
ATOM 669 N N . GLY A 1 87 ? 23.304 2.290 -17.830 1.00 66.19 87 GLY A N 1
ATOM 670 C CA . GLY A 1 87 ? 23.549 3.646 -17.305 1.00 66.19 87 GLY A CA 1
ATOM 671 C C . GLY A 1 87 ? 22.307 4.469 -16.946 1.00 66.19 87 GLY A C 1
ATOM 672 O O . GLY A 1 87 ? 22.415 5.682 -16.795 1.00 66.19 87 GLY A O 1
ATOM 673 N N . GLY A 1 88 ? 21.136 3.840 -16.804 1.00 70.56 88 GLY A N 1
ATOM 674 C CA . GLY A 1 88 ? 19.965 4.494 -16.206 1.00 70.56 88 GLY A CA 1
ATOM 675 C C . GLY A 1 88 ? 20.009 4.492 -14.671 1.00 70.56 88 GLY A C 1
ATOM 676 O O . GLY A 1 88 ? 20.783 3.754 -14.061 1.00 7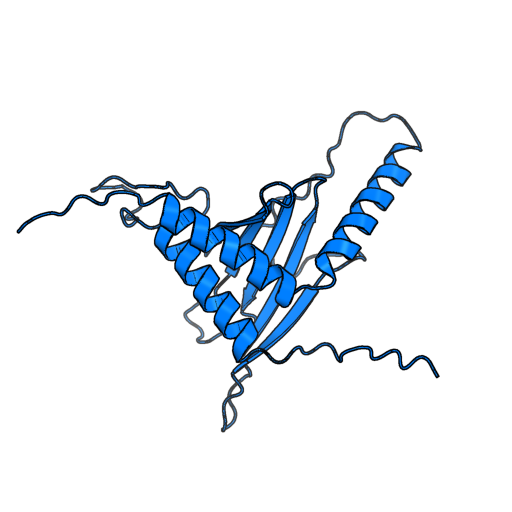0.56 88 GLY A O 1
ATOM 677 N N . GLU A 1 89 ? 19.151 5.290 -14.037 1.00 78.56 89 GLU A N 1
ATOM 678 C CA . GLU A 1 89 ? 18.988 5.256 -12.581 1.00 78.56 89 GLU A CA 1
ATOM 679 C C . GLU A 1 89 ? 18.209 4.008 -12.144 1.00 78.56 89 GLU A C 1
ATOM 681 O O . GLU A 1 89 ? 17.238 3.596 -12.784 1.00 78.56 89 GLU A O 1
ATOM 686 N N . GLU A 1 90 ? 18.626 3.403 -11.032 1.00 86.69 90 GLU A N 1
ATOM 687 C CA . GLU A 1 90 ? 17.866 2.329 -10.394 1.00 86.69 90 GLU A CA 1
ATOM 688 C C . GLU A 1 90 ? 16.485 2.832 -9.993 1.00 86.69 90 GLU A C 1
ATOM 690 O O . GLU A 1 90 ? 16.367 3.893 -9.380 1.00 86.69 90 GLU A O 1
ATOM 695 N N . VAL A 1 91 ? 15.442 2.052 -10.266 1.00 88.25 91 VAL A N 1
ATOM 696 C CA . VAL A 1 91 ? 14.094 2.375 -9.802 1.00 88.25 91 VAL A CA 1
ATOM 697 C C . VAL A 1 91 ? 13.973 1.947 -8.348 1.00 88.25 91 VAL A C 1
ATOM 699 O O . VAL A 1 91 ? 13.983 0.753 -8.034 1.00 88.25 91 VAL A O 1
ATOM 702 N N . ARG A 1 92 ? 13.870 2.938 -7.463 1.00 91.00 92 ARG A N 1
ATOM 703 C CA . ARG A 1 92 ? 13.767 2.744 -6.018 1.00 91.00 92 ARG A CA 1
ATOM 704 C C . ARG A 1 92 ? 12.360 3.026 -5.527 1.00 91.00 92 ARG A C 1
ATOM 706 O O . ARG A 1 92 ? 11.727 3.988 -5.957 1.00 91.00 92 ARG A O 1
ATOM 713 N N . VAL A 1 93 ? 11.906 2.202 -4.595 1.00 92.94 93 VAL A N 1
ATOM 714 C CA . VAL A 1 93 ? 10.634 2.347 -3.886 1.00 92.94 93 VAL A CA 1
ATOM 715 C C . VAL A 1 93 ? 10.927 2.405 -2.397 1.00 92.94 93 VAL A C 1
ATOM 717 O O . VAL A 1 93 ? 11.694 1.590 -1.888 1.00 92.94 93 VAL A O 1
ATOM 720 N N . ARG A 1 94 ? 10.303 3.349 -1.700 1.00 93.81 94 ARG A N 1
ATOM 721 C CA . ARG A 1 94 ? 10.340 3.466 -0.245 1.00 93.81 94 ARG A CA 1
ATOM 722 C C . ARG A 1 94 ? 8.964 3.156 0.319 1.00 93.81 94 ARG A C 1
ATOM 724 O O . ARG A 1 94 ? 7.969 3.655 -0.197 1.00 93.81 94 ARG A O 1
ATOM 731 N N . ILE A 1 95 ? 8.937 2.354 1.375 1.00 94.94 95 ILE A N 1
ATOM 732 C CA . ILE A 1 95 ? 7.764 2.124 2.215 1.00 94.94 95 ILE A CA 1
ATOM 733 C C . ILE A 1 95 ? 8.086 2.664 3.605 1.00 94.94 95 ILE A C 1
ATOM 735 O O . ILE A 1 95 ? 9.095 2.265 4.183 1.00 94.94 95 ILE A O 1
ATOM 739 N N . SER A 1 96 ? 7.236 3.539 4.132 1.00 93.69 96 SER A N 1
ATOM 740 C CA . SER A 1 96 ? 7.434 4.212 5.419 1.00 93.69 96 SER A CA 1
ATOM 741 C C . SER A 1 96 ? 6.159 4.163 6.250 1.00 93.69 96 SER A C 1
ATOM 743 O O . SER A 1 96 ? 5.079 4.459 5.740 1.00 93.69 96 SER A O 1
ATOM 745 N N . ALA A 1 97 ? 6.253 3.811 7.533 1.00 91.62 97 ALA A N 1
ATOM 746 C CA . ALA A 1 97 ? 5.135 3.974 8.457 1.00 91.62 97 ALA A CA 1
ATOM 747 C C . ALA A 1 97 ? 5.020 5.440 8.873 1.00 91.62 97 ALA A C 1
ATOM 749 O O . ALA A 1 97 ? 5.926 5.985 9.498 1.00 91.62 97 ALA A O 1
ATOM 750 N N . ILE A 1 98 ? 3.899 6.069 8.525 1.00 89.12 98 ILE A N 1
ATOM 751 C CA . ILE A 1 98 ? 3.664 7.487 8.811 1.00 89.12 98 ILE A CA 1
ATOM 752 C C . ILE A 1 98 ? 2.706 7.682 9.985 1.00 89.12 98 ILE A C 1
ATOM 754 O O . ILE A 1 98 ? 2.859 8.629 10.737 1.00 89.12 98 ILE A O 1
ATOM 758 N N . GLU A 1 99 ? 1.755 6.777 10.213 1.00 86.69 99 GLU A N 1
ATOM 759 C CA . GLU A 1 99 ? 0.850 6.863 11.365 1.00 86.69 99 GLU A CA 1
ATOM 760 C C . GLU A 1 99 ? 0.705 5.502 12.027 1.00 86.69 99 GLU A C 1
ATOM 762 O O . GLU A 1 99 ? 0.577 4.483 11.346 1.00 86.69 99 GLU A O 1
ATOM 767 N N . VAL A 1 100 ? 0.652 5.496 13.356 1.00 88.00 100 VAL A N 1
ATOM 768 C CA . VAL A 1 100 ? 0.431 4.291 14.151 1.00 88.00 100 VAL A CA 1
ATOM 769 C C . VAL A 1 100 ? -0.637 4.564 15.203 1.00 88.00 100 VAL A C 1
ATOM 771 O O . VAL A 1 100 ? -0.508 5.467 16.025 1.00 88.00 100 VAL A O 1
ATOM 774 N N . PHE A 1 101 ? -1.675 3.735 15.199 1.00 87.50 101 PHE A N 1
ATOM 775 C CA . PHE A 1 101 ? -2.718 3.668 16.215 1.00 87.50 101 PHE A CA 1
ATOM 776 C C . PHE A 1 101 ? -2.841 2.235 16.736 1.00 87.50 101 PHE A C 1
ATOM 778 O O . PHE A 1 101 ? -2.267 1.295 16.186 1.00 87.50 101 PHE A O 1
ATOM 785 N N . ARG A 1 102 ? -3.641 2.049 17.793 1.00 86.94 102 ARG A N 1
ATOM 786 C CA . ARG A 1 102 ? -3.810 0.748 18.458 1.00 86.94 102 ARG A CA 1
ATOM 787 C C . ARG A 1 102 ? -4.217 -0.379 17.503 1.00 86.94 102 ARG A C 1
ATOM 789 O O . ARG A 1 102 ? -3.701 -1.484 17.622 1.00 86.94 102 ARG A O 1
ATOM 796 N N . TYR A 1 103 ? -5.125 -0.086 16.574 1.00 90.50 103 TYR A N 1
ATOM 797 C CA . TYR A 1 103 ? -5.693 -1.078 15.653 1.00 90.50 103 TYR A CA 1
ATOM 798 C C . TYR A 1 103 ? -5.369 -0.803 14.187 1.00 90.50 103 TYR A C 1
ATOM 800 O O . TYR A 1 103 ? -5.617 -1.653 13.338 1.00 90.50 103 TYR A O 1
ATOM 808 N N . THR A 1 104 ? -4.786 0.355 13.873 1.00 92.81 104 THR A N 1
ATOM 809 C CA . THR A 1 104 ? -4.536 0.748 12.485 1.00 92.81 104 THR A CA 1
ATOM 810 C C . THR A 1 104 ? -3.187 1.414 12.316 1.00 92.81 104 THR A C 1
ATOM 812 O O . THR A 1 104 ? -2.809 2.224 13.158 1.00 92.81 104 THR A O 1
ATOM 815 N N . SER A 1 105 ? -2.535 1.180 11.184 1.00 93.56 105 SER A N 1
ATOM 816 C CA . SER A 1 105 ? -1.335 1.919 10.777 1.00 93.56 105 SER A CA 1
ATOM 817 C C . SER A 1 105 ? -1.512 2.488 9.373 1.00 93.56 105 SER A C 1
ATOM 819 O O . SER A 1 105 ? -2.204 1.891 8.549 1.00 93.56 105 SER A O 1
ATOM 821 N N . THR A 1 106 ? -0.885 3.625 9.087 1.00 94.81 106 THR A N 1
ATOM 822 C CA . THR A 1 106 ? -0.799 4.180 7.730 1.00 94.81 106 THR A CA 1
ATOM 823 C C . THR A 1 106 ? 0.618 4.039 7.228 1.00 94.81 106 THR A C 1
ATOM 825 O O . THR A 1 106 ? 1.554 4.518 7.870 1.00 94.81 106 THR A O 1
ATOM 828 N N . LEU A 1 107 ? 0.759 3.419 6.063 1.00 95.06 107 LEU A N 1
ATOM 829 C CA . LEU A 1 107 ? 2.007 3.372 5.324 1.00 95.06 107 LEU A CA 1
ATOM 830 C C . LEU A 1 107 ? 1.935 4.317 4.130 1.00 95.06 107 LEU A C 1
ATOM 832 O O . LEU A 1 107 ? 0.910 4.418 3.455 1.00 95.06 107 LEU A O 1
ATOM 836 N N . GLU A 1 108 ? 3.050 4.970 3.855 1.00 93.81 108 GLU A N 1
ATOM 837 C CA . GLU A 1 108 ? 3.310 5.671 2.609 1.00 93.81 108 GLU A CA 1
ATOM 838 C C . GLU A 1 108 ? 4.211 4.799 1.738 1.00 93.81 108 GLU A C 1
ATOM 840 O O . GLU A 1 108 ? 5.219 4.270 2.209 1.00 93.81 108 GLU A O 1
ATOM 845 N N . ILE A 1 109 ? 3.840 4.640 0.469 1.00 94.12 109 ILE A N 1
ATOM 846 C CA . ILE A 1 109 ? 4.663 3.967 -0.533 1.00 94.12 109 ILE A CA 1
ATOM 847 C C . ILE A 1 109 ? 4.919 4.961 -1.655 1.00 94.12 109 ILE A C 1
ATOM 849 O O . ILE A 1 109 ? 3.980 5.431 -2.300 1.00 94.12 109 ILE A O 1
ATOM 853 N N . VAL A 1 110 ? 6.188 5.277 -1.890 1.00 92.31 110 VAL A N 1
ATOM 854 C CA . VAL A 1 110 ? 6.615 6.252 -2.899 1.00 92.31 110 VAL A CA 1
ATOM 855 C C . VAL A 1 110 ? 7.711 5.675 -3.771 1.00 92.31 110 VAL A C 1
ATOM 857 O O . VAL A 1 110 ? 8.640 5.019 -3.296 1.00 92.31 110 VAL A O 1
ATOM 860 N N . GLN A 1 111 ? 7.629 5.946 -5.067 1.00 90.62 111 GLN A N 1
ATOM 861 C CA . GLN A 1 111 ? 8.765 5.752 -5.952 1.00 90.62 111 GLN A CA 1
ATOM 862 C C . GLN A 1 111 ? 9.717 6.947 -5.808 1.00 90.62 111 GLN A C 1
ATOM 864 O O . GLN A 1 111 ? 9.299 8.098 -5.860 1.00 90.62 111 GLN A O 1
ATOM 869 N N . LEU A 1 112 ? 11.008 6.691 -5.610 1.00 88.44 112 LEU A N 1
ATOM 870 C CA . LEU A 1 112 ? 12.008 7.752 -5.432 1.00 88.44 112 LEU A CA 1
ATOM 871 C C . LEU A 1 112 ? 12.607 8.207 -6.767 1.00 88.44 112 LEU A C 1
ATOM 873 O O . LEU A 1 112 ? 12.980 9.366 -6.929 1.00 88.44 112 LEU A O 1
ATOM 877 N N . THR A 1 113 ? 12.688 7.296 -7.732 1.00 83.00 113 THR A N 1
ATOM 878 C CA . THR A 1 113 ? 13.321 7.552 -9.028 1.00 83.00 113 THR A CA 1
ATOM 879 C C . THR A 1 113 ? 12.305 8.117 -10.011 1.00 83.00 113 THR A C 1
ATOM 881 O O . THR A 1 113 ? 11.245 7.521 -10.227 1.00 83.00 113 THR A O 1
ATOM 884 N N . ARG A 1 114 ? 12.623 9.245 -10.654 1.00 77.12 114 ARG A N 1
ATOM 885 C CA . ARG A 1 114 ? 11.762 9.812 -11.701 1.00 77.12 114 ARG A CA 1
ATOM 886 C C . ARG A 1 114 ? 11.909 8.998 -12.982 1.00 77.12 114 ARG A C 1
ATOM 888 O O . ARG A 1 114 ? 13.008 8.839 -13.495 1.00 77.12 114 ARG A O 1
ATOM 895 N N . VAL A 1 115 ? 10.787 8.536 -13.533 1.00 71.81 115 VAL A N 1
ATOM 896 C CA . VAL A 1 115 ? 10.772 7.859 -14.844 1.00 71.81 115 VAL A CA 1
ATOM 897 C C . VAL A 1 115 ? 10.969 8.872 -15.977 1.00 71.81 115 VAL A C 1
ATOM 899 O O . VAL A 1 115 ? 11.587 8.573 -16.993 1.00 71.81 115 VAL A O 1
ATOM 902 N N . SER A 1 116 ? 10.456 10.095 -15.807 1.00 77.00 116 SER A N 1
ATOM 903 C CA . SER A 1 116 ? 10.650 11.202 -16.743 1.00 77.00 116 SER A CA 1
ATOM 904 C C . SER A 1 116 ? 10.534 12.555 -16.032 1.00 77.00 116 SER A C 1
ATOM 906 O O . SER A 1 116 ? 10.105 12.633 -14.882 1.00 77.00 116 SER A O 1
ATOM 908 N N . ARG A 1 117 ? 10.889 13.646 -16.722 1.00 76.00 117 ARG A N 1
ATOM 909 C CA . ARG A 1 117 ? 10.736 15.017 -16.195 1.00 76.00 117 ARG A CA 1
ATOM 910 C C . ARG A 1 117 ? 9.282 15.501 -16.144 1.00 76.00 117 ARG A C 1
ATOM 912 O O . ARG A 1 117 ? 9.010 16.479 -15.461 1.00 76.00 117 ARG A O 1
ATOM 919 N N . TRP A 1 118 ? 8.385 14.841 -16.873 1.00 81.62 118 TRP A N 1
ATOM 920 C CA . TRP A 1 118 ? 6.993 15.262 -17.075 1.00 81.62 118 TRP A CA 1
ATOM 921 C C . TRP A 1 118 ? 6.007 14.515 -16.177 1.00 81.62 118 TRP A C 1
ATOM 923 O O . TRP A 1 118 ? 4.837 14.873 -16.126 1.00 81.62 118 TRP A O 1
ATOM 933 N N . ILE A 1 119 ? 6.472 13.452 -15.519 1.00 77.44 119 ILE A N 1
ATOM 934 C CA . ILE A 1 119 ? 5.653 12.573 -14.692 1.00 77.44 119 ILE A CA 1
ATOM 935 C C . ILE A 1 119 ? 6.253 12.576 -13.297 1.00 77.44 119 ILE A C 1
ATOM 937 O O . ILE A 1 119 ? 7.433 12.256 -13.110 1.00 77.44 119 ILE A O 1
ATOM 941 N N . ASP A 1 120 ? 5.433 12.942 -12.323 1.00 79.25 120 ASP A N 1
ATOM 942 C CA . ASP A 1 120 ? 5.806 12.804 -10.929 1.00 79.25 120 ASP A CA 1
ATOM 943 C C . ASP A 1 120 ? 5.788 11.329 -10.534 1.00 79.25 120 ASP A C 1
ATOM 945 O O . ASP A 1 120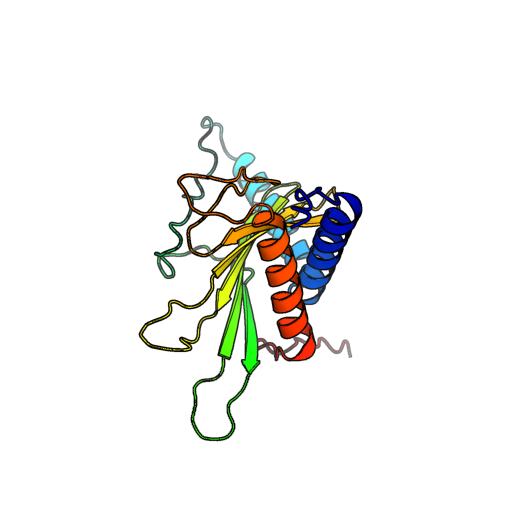 ? 4.944 10.559 -11.009 1.00 79.25 120 ASP A O 1
ATOM 949 N N . PRO A 1 121 ? 6.753 10.897 -9.712 1.00 82.25 121 PRO A N 1
ATOM 950 C CA . PRO A 1 121 ? 6.803 9.514 -9.294 1.00 82.25 121 PRO A CA 1
ATOM 951 C C . PRO A 1 121 ? 5.514 9.136 -8.546 1.00 82.25 121 PRO A C 1
ATOM 953 O O . PRO A 1 121 ? 4.981 9.944 -7.780 1.00 82.25 121 PRO A O 1
ATOM 956 N N . PRO A 1 122 ? 4.995 7.915 -8.753 1.00 86.81 122 PRO A N 1
ATOM 957 C CA . PRO A 1 122 ? 3.783 7.486 -8.078 1.00 86.81 122 PRO A CA 1
ATOM 958 C C . PRO A 1 122 ? 3.991 7.427 -6.561 1.00 86.81 122 PRO A C 1
ATOM 960 O O . PRO A 1 122 ? 5.022 6.962 -6.067 1.00 86.81 122 PRO A O 1
ATOM 963 N N . GLY A 1 123 ? 2.961 7.865 -5.839 1.00 89.94 123 GLY A N 1
ATOM 964 C CA . GLY A 1 123 ? 2.846 7.749 -4.393 1.00 89.94 123 GLY A CA 1
ATOM 965 C C . GLY A 1 123 ? 1.439 7.298 -4.011 1.00 89.94 123 GLY A C 1
ATOM 966 O O . GLY A 1 123 ? 0.451 7.745 -4.607 1.00 89.94 123 GLY A O 1
ATOM 967 N N . ILE A 1 124 ? 1.351 6.404 -3.032 1.00 93.00 124 ILE A N 1
ATOM 968 C CA . ILE A 1 124 ? 0.093 5.857 -2.523 1.00 93.00 124 ILE A CA 1
ATOM 969 C C . ILE A 1 124 ? 0.143 5.787 -0.996 1.00 93.00 124 ILE A C 1
ATOM 971 O O . ILE A 1 124 ? 1.162 5.424 -0.407 1.00 93.00 124 ILE A O 1
ATOM 975 N N . LEU A 1 125 ? -0.972 6.135 -0.355 1.00 94.50 125 LEU A N 1
ATOM 976 C CA . LEU A 1 125 ? -1.158 5.931 1.078 1.00 94.50 125 LEU A CA 1
ATOM 977 C C . LEU A 1 125 ? -2.011 4.693 1.295 1.00 94.50 125 LEU A C 1
ATOM 979 O O . LEU A 1 125 ? -3.060 4.535 0.665 1.00 94.50 125 LEU A O 1
ATOM 983 N N . VAL A 1 126 ? -1.579 3.845 2.217 1.00 96.62 126 VAL A N 1
ATOM 984 C CA . VAL A 1 126 ? -2.219 2.568 2.516 1.00 96.62 126 VAL A CA 1
ATOM 985 C C . VAL A 1 126 ? -2.563 2.514 3.994 1.00 96.62 126 VAL A C 1
ATOM 987 O O . VAL A 1 126 ? -1.696 2.711 4.843 1.00 96.62 126 VAL A O 1
ATOM 990 N N . ARG A 1 127 ? -3.825 2.229 4.314 1.00 96.62 127 ARG A N 1
ATOM 991 C CA . ARG A 1 127 ? -4.270 1.975 5.687 1.00 96.62 127 ARG A CA 1
ATOM 992 C C . ARG A 1 127 ? -4.287 0.472 5.922 1.00 96.62 127 ARG A C 1
ATOM 994 O O . ARG A 1 127 ? -4.893 -0.263 5.147 1.00 96.62 127 ARG A O 1
ATOM 1001 N N . LEU A 1 128 ? -3.632 0.033 6.989 1.00 97.69 128 LEU A N 1
ATOM 1002 C CA . LEU A 1 128 ? -3.664 -1.338 7.481 1.00 97.69 128 LEU A CA 1
ATOM 1003 C C . LEU A 1 128 ? -4.569 -1.384 8.704 1.00 97.69 128 LEU A C 1
ATOM 1005 O O . LEU A 1 128 ? -4.388 -0.592 9.631 1.00 97.69 128 LEU A O 1
ATOM 1009 N N . TYR A 1 129 ? -5.492 -2.335 8.714 1.00 97.50 129 TYR A N 1
ATOM 1010 C CA . TYR A 1 129 ? -6.344 -2.675 9.844 1.00 97.50 129 TYR A CA 1
ATOM 1011 C C . TYR A 1 129 ? -5.836 -3.988 10.430 1.00 97.50 129 TYR A C 1
ATOM 1013 O O . TYR A 1 129 ? -5.883 -5.029 9.775 1.00 97.50 129 TYR A O 1
ATOM 1021 N N . HIS A 1 130 ? -5.275 -3.934 11.633 1.00 95.00 130 HIS A N 1
ATOM 1022 C CA . HIS A 1 130 ? -4.595 -5.075 12.250 1.00 95.00 130 HIS A CA 1
ATOM 1023 C C . HIS A 1 130 ? -5.565 -6.079 12.872 1.00 95.00 130 HIS A C 1
ATOM 1025 O O . HIS A 1 130 ? -5.260 -7.264 12.948 1.00 95.00 130 HIS A O 1
ATOM 1031 N N . ASP A 1 131 ? -6.731 -5.604 13.297 1.00 94.62 131 ASP A N 1
ATOM 1032 C CA . ASP A 1 131 ? -7.841 -6.402 13.811 1.00 94.62 131 ASP A CA 1
ATOM 1033 C C . ASP A 1 131 ? -8.603 -7.121 12.690 1.00 94.62 131 ASP A C 1
ATOM 1035 O O . ASP A 1 131 ? -8.946 -8.292 12.828 1.00 94.62 131 ASP A O 1
ATOM 1039 N N . ALA A 1 132 ? -8.819 -6.439 11.565 1.00 94.88 132 ALA A N 1
ATOM 1040 C CA . ALA A 1 132 ? -9.470 -6.999 10.383 1.00 94.88 132 ALA A CA 1
ATOM 1041 C C . ALA A 1 132 ? -8.499 -7.693 9.409 1.00 94.88 132 ALA A C 1
ATOM 1043 O O . ALA A 1 132 ? -8.949 -8.296 8.441 1.00 94.88 132 ALA A O 1
ATOM 1044 N N . VAL A 1 133 ? -7.183 -7.620 9.656 1.00 96.75 133 VAL A N 1
ATOM 1045 C CA . VAL A 1 133 ? -6.123 -8.248 8.838 1.00 96.75 133 VAL A CA 1
ATOM 1046 C C . VAL A 1 133 ? -6.240 -7.856 7.356 1.00 96.75 133 VAL A C 1
ATOM 1048 O O . VAL A 1 133 ? -6.092 -8.672 6.451 1.00 96.75 133 VAL A O 1
ATOM 1051 N N . THR A 1 134 ? -6.518 -6.578 7.101 1.00 97.94 134 THR A N 1
ATOM 1052 C CA . THR A 1 134 ? -6.805 -6.078 5.752 1.00 97.94 134 THR A CA 1
ATOM 1053 C C . THR A 1 134 ? -6.095 -4.755 5.485 1.00 97.94 134 THR A C 1
ATOM 1055 O O . THR A 1 134 ? -5.818 -3.985 6.411 1.00 97.94 134 THR A O 1
ATOM 1058 N N . ALA A 1 135 ? -5.744 -4.490 4.226 1.00 98.06 135 ALA A N 1
ATOM 1059 C CA . ALA A 1 135 ? -5.048 -3.272 3.828 1.00 98.06 135 ALA A CA 1
ATOM 1060 C C . ALA A 1 135 ? -5.639 -2.669 2.554 1.00 98.06 135 ALA A C 1
ATOM 1062 O O . ALA A 1 135 ? -5.777 -3.352 1.542 1.00 98.06 135 ALA A O 1
ATOM 1063 N N . GLU A 1 136 ? -5.920 -1.369 2.576 1.00 96.50 136 GLU A N 1
ATOM 1064 C CA . GLU A 1 136 ? -6.498 -0.666 1.433 1.00 96.50 136 GLU A CA 1
ATOM 1065 C C . GLU A 1 136 ? -5.761 0.628 1.093 1.00 96.50 136 GLU A C 1
ATOM 1067 O O . GLU A 1 136 ? -5.255 1.339 1.966 1.00 96.50 136 GLU A O 1
ATOM 1072 N N . ALA A 1 137 ? -5.750 0.973 -0.193 1.00 95.56 137 ALA A N 1
ATOM 1073 C CA . ALA A 1 137 ? -5.278 2.266 -0.656 1.00 95.56 137 ALA A CA 1
ATOM 1074 C C . ALA A 1 137 ? -6.288 3.362 -0.295 1.00 95.56 137 ALA A C 1
ATOM 1076 O O . ALA A 1 137 ? -7.440 3.333 -0.737 1.00 95.56 137 ALA A O 1
ATOM 1077 N N . VAL A 1 138 ? -5.865 4.350 0.491 1.00 92.06 138 VAL A N 1
ATOM 1078 C CA . VAL A 1 138 ? -6.715 5.469 0.934 1.00 92.06 138 VAL A CA 1
ATOM 1079 C C . VAL A 1 138 ? -6.515 6.737 0.105 1.00 92.06 138 VAL A C 1
ATOM 1081 O O . VAL A 1 138 ? -7.438 7.551 -0.003 1.00 92.06 138 VAL A O 1
ATOM 1084 N N . ALA A 1 139 ? -5.337 6.895 -0.503 1.00 89.88 139 ALA A N 1
ATOM 1085 C CA . ALA A 1 139 ? -5.016 8.012 -1.383 1.00 89.88 139 ALA A CA 1
ATOM 1086 C C . ALA A 1 139 ? -4.023 7.597 -2.477 1.00 89.88 139 ALA A C 1
ATOM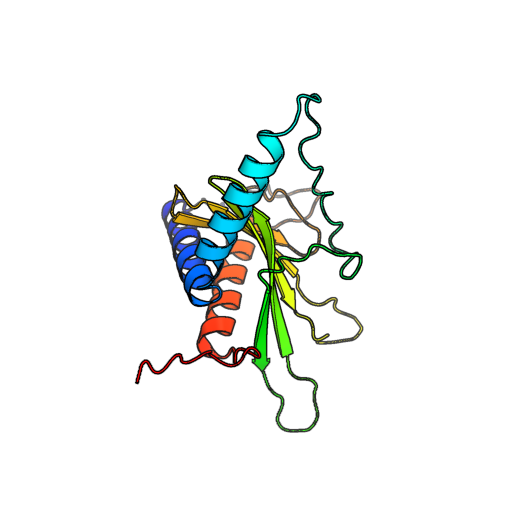 1088 O O . ALA A 1 139 ? -3.151 6.770 -2.223 1.00 89.88 139 ALA A O 1
ATOM 1089 N N . TYR A 1 140 ? -4.136 8.202 -3.659 1.00 87.06 140 TYR A N 1
ATOM 1090 C CA . TYR A 1 140 ? -3.242 8.008 -4.803 1.00 87.06 140 TYR A CA 1
ATOM 1091 C C . TYR A 1 140 ? -3.054 9.334 -5.548 1.00 87.06 140 TYR A C 1
ATOM 1093 O O . TYR A 1 140 ? -4.041 10.009 -5.836 1.00 87.06 140 TYR A O 1
ATOM 1101 N N . GLN A 1 141 ? -1.805 9.721 -5.837 1.00 80.06 141 GLN A N 1
ATOM 1102 C CA . GLN A 1 141 ? -1.457 10.939 -6.600 1.00 80.06 141 GLN A CA 1
ATOM 1103 C C . GLN A 1 141 ? -2.179 12.227 -6.136 1.00 80.06 141 GLN A C 1
ATOM 1105 O O . GLN A 1 141 ? -2.625 13.036 -6.940 1.00 80.06 141 GLN A O 1
ATOM 1110 N N . GLY A 1 142 ? -2.334 12.424 -4.823 1.00 73.75 142 GLY A N 1
ATOM 1111 C CA . GLY A 1 142 ? -3.033 13.591 -4.259 1.00 73.75 142 GLY A CA 1
ATOM 1112 C C . GLY A 1 142 ? -4.569 13.498 -4.250 1.00 73.75 142 GLY A C 1
ATOM 1113 O O . GLY A 1 142 ? -5.235 14.355 -3.669 1.00 73.75 142 GLY A O 1
ATOM 1114 N N . HIS A 1 143 ? -5.148 12.437 -4.811 1.00 82.06 143 HIS A N 1
ATOM 1115 C CA . HIS A 1 143 ? -6.573 12.131 -4.720 1.00 82.06 143 HIS A CA 1
ATOM 1116 C C . HIS A 1 143 ? -6.843 11.207 -3.526 1.00 82.06 143 HIS A C 1
ATOM 1118 O O . HIS A 1 143 ? -6.093 10.270 -3.262 1.00 82.06 143 HIS A O 1
ATOM 1124 N N . ARG A 1 144 ? -7.924 11.475 -2.788 1.00 83.94 144 ARG A N 1
ATOM 1125 C CA . ARG A 1 144 ? -8.339 10.726 -1.590 1.00 83.94 144 ARG A CA 1
ATOM 1126 C C . ARG A 1 144 ? -9.845 10.496 -1.576 1.00 83.94 144 ARG A C 1
ATOM 1128 O O . ARG A 1 144 ? -10.576 11.111 -2.354 1.00 83.94 144 ARG A O 1
ATOM 1135 N N . SER A 1 145 ? -10.303 9.680 -0.627 1.00 82.94 145 SER A N 1
ATOM 1136 C CA . SER A 1 145 ? -11.733 9.439 -0.376 1.00 82.94 145 SER A CA 1
ATOM 1137 C C . SER A 1 145 ? -12.459 8.889 -1.609 1.00 82.94 145 SER A C 1
ATOM 1139 O O . SER A 1 145 ? -13.509 9.392 -2.009 1.00 82.94 145 SER A O 1
ATOM 1141 N N . PHE A 1 146 ? -11.875 7.865 -2.236 1.00 85.50 146 PHE A N 1
ATOM 1142 C CA . PHE A 1 146 ? -12.462 7.233 -3.413 1.00 85.50 146 PHE A CA 1
ATOM 1143 C C . PHE A 1 146 ? -13.760 6.501 -3.063 1.00 85.50 146 PHE A C 1
ATOM 1145 O O . PHE A 1 146 ? -13.791 5.679 -2.147 1.00 85.50 146 PHE A O 1
ATOM 1152 N N . LEU A 1 147 ? -14.825 6.780 -3.818 1.00 85.56 147 LEU A N 1
ATOM 1153 C CA . LEU A 1 147 ? -16.084 6.051 -3.697 1.00 85.56 147 LEU A CA 1
ATOM 1154 C C . LEU A 1 147 ? -15.942 4.642 -4.275 1.00 85.56 147 LEU A C 1
ATOM 1156 O O . LEU A 1 147 ? -15.264 4.434 -5.280 1.00 85.56 147 LEU A O 1
ATOM 1160 N N . ALA A 1 148 ? -16.649 3.682 -3.678 1.00 85.12 148 ALA A N 1
ATOM 1161 C CA . ALA A 1 148 ? -16.700 2.312 -4.189 1.00 85.12 148 ALA A CA 1
ATOM 1162 C C . ALA A 1 148 ? -17.307 2.231 -5.603 1.00 85.12 148 ALA A C 1
ATOM 1164 O O . ALA A 1 148 ? -16.972 1.327 -6.371 1.00 85.12 148 ALA A O 1
ATOM 1165 N N . LYS A 1 149 ? -18.193 3.180 -5.938 1.00 90.50 149 LYS A N 1
ATOM 1166 C CA . LYS A 1 149 ? -18.734 3.377 -7.281 1.00 90.50 149 LYS A CA 1
ATOM 1167 C C . LYS A 1 149 ? -19.007 4.852 -7.559 1.00 90.50 149 LYS A C 1
ATOM 1169 O O . LYS A 1 149 ? -19.650 5.520 -6.750 1.00 90.50 149 LYS A O 1
ATOM 1174 N N . TYR A 1 150 ? -18.579 5.328 -8.724 1.00 90.25 150 TYR A N 1
ATOM 1175 C CA . TYR A 1 150 ? -18.943 6.650 -9.240 1.00 90.25 150 TYR A CA 1
ATOM 1176 C C . TYR A 1 150 ? -20.089 6.563 -10.253 1.00 90.25 150 TYR A C 1
ATOM 1178 O O . TYR A 1 150 ? -20.248 5.563 -10.952 1.00 90.25 150 TYR A O 1
ATOM 1186 N N . ALA A 1 151 ? -20.900 7.620 -10.328 1.00 87.19 151 ALA A N 1
ATOM 1187 C CA . ALA A 1 151 ? -21.912 7.768 -11.368 1.00 87.19 151 ALA A CA 1
ATOM 1188 C C . ALA A 1 151 ? -21.269 8.168 -12.706 1.00 87.19 151 ALA A C 1
ATOM 1190 O O . ALA A 1 151 ? -20.189 8.767 -12.746 1.00 87.19 151 ALA A O 1
ATOM 1191 N N . THR A 1 152 ? -21.963 7.878 -13.803 1.00 83.88 152 THR A N 1
ATOM 1192 C CA . THR A 1 152 ? -21.615 8.399 -15.126 1.00 83.88 152 THR A CA 1
ATOM 1193 C C . THR A 1 152 ? -22.796 9.221 -15.639 1.00 83.88 152 THR A C 1
ATOM 1195 O O . THR A 1 152 ? -23.890 8.664 -15.746 1.00 83.88 152 THR A O 1
ATOM 1198 N N . PRO A 1 153 ? -22.606 10.520 -15.940 1.00 88.38 153 PRO A N 1
ATOM 1199 C CA . PRO A 1 153 ? -21.364 11.301 -15.824 1.00 88.38 153 PRO A CA 1
ATOM 1200 C C . PRO A 1 153 ? -21.041 11.717 -14.373 1.00 88.38 153 PRO A C 1
ATOM 1202 O O . PRO A 1 153 ? -21.938 11.848 -13.542 1.00 88.38 153 PRO A O 1
ATOM 1205 N N . ASN A 1 154 ? -19.764 11.971 -14.066 1.00 89.56 154 ASN A N 1
ATOM 1206 C CA . ASN A 1 154 ? -19.352 12.649 -12.830 1.00 89.56 154 ASN A CA 1
ATOM 1207 C C . ASN A 1 154 ? -18.398 13.812 -13.135 1.00 89.56 154 ASN A C 1
ATOM 1209 O O . ASN A 1 154 ? -17.585 13.734 -14.050 1.00 89.56 154 ASN A O 1
ATOM 1213 N N . SER A 1 155 ? -18.488 14.890 -12.352 1.00 87.00 155 SER A N 1
ATOM 1214 C CA . SER A 1 155 ? -17.731 16.132 -12.582 1.00 87.00 155 SER A CA 1
ATOM 1215 C C . SER A 1 155 ? -16.221 15.990 -12.392 1.00 87.00 155 SER A C 1
ATOM 1217 O O . SER A 1 155 ? -15.462 16.791 -12.926 1.00 87.00 155 SER A O 1
ATOM 1219 N N . LYS A 1 156 ? -15.788 14.972 -11.641 1.00 85.94 156 LYS A N 1
ATOM 1220 C CA . LYS A 1 156 ? -14.374 14.660 -11.400 1.00 85.94 156 LYS A CA 1
ATOM 1221 C C . LYS A 1 156 ? -13.782 13.722 -12.458 1.00 85.94 156 LYS A C 1
ATOM 1223 O O . LYS A 1 156 ? -12.603 13.413 -12.371 1.00 85.94 156 LYS A O 1
ATOM 1228 N N . MET A 1 157 ? -14.587 13.292 -13.436 1.00 88.50 157 MET A N 1
ATOM 1229 C CA . MET A 1 157 ? -14.213 12.369 -14.513 1.00 88.50 157 MET A CA 1
ATOM 1230 C C . MET A 1 157 ? -13.587 11.045 -14.036 1.00 88.50 157 MET A C 1
ATOM 1232 O O . MET A 1 157 ? -12.810 10.435 -14.759 1.00 88.50 157 MET A O 1
ATOM 1236 N N . TYR A 1 158 ? -13.947 10.568 -12.842 1.00 89.12 158 TYR A N 1
ATOM 1237 C CA . TYR A 1 158 ? -13.514 9.257 -12.356 1.00 89.12 158 TYR A CA 1
ATOM 1238 C C . TYR A 1 158 ? -14.199 8.118 -13.101 1.00 89.12 158 TYR A C 1
ATOM 1240 O O . TYR A 1 158 ? -15.371 8.224 -13.485 1.00 89.12 158 TYR A O 1
ATOM 1248 N N . HIS A 1 159 ? -13.511 6.986 -13.216 1.00 89.25 159 HIS A N 1
ATOM 1249 C CA . HIS A 1 159 ? -14.154 5.763 -13.670 1.00 89.25 159 HIS A CA 1
ATOM 1250 C C . HIS A 1 159 ? -15.109 5.211 -12.603 1.00 89.25 159 HIS A C 1
ATOM 1252 O O . HIS A 1 159 ? -14.970 5.468 -11.405 1.00 89.25 159 HIS A O 1
ATOM 1258 N N . GLN A 1 160 ? -16.115 4.436 -13.030 1.00 90.62 160 GLN A N 1
ATOM 1259 C CA . GLN A 1 160 ? -17.096 3.856 -12.104 1.00 90.62 160 GLN A CA 1
ATOM 1260 C C . GLN A 1 160 ? -16.436 2.947 -11.055 1.00 90.62 160 GLN A C 1
ATOM 1262 O O . GLN A 1 160 ? -16.975 2.820 -9.963 1.00 90.62 160 GLN A O 1
ATOM 1267 N N . ASP A 1 161 ? -15.292 2.341 -11.368 1.00 92.12 161 ASP A N 1
ATOM 1268 C CA . ASP A 1 161 ? -14.576 1.348 -10.567 1.00 92.12 161 ASP A CA 1
ATOM 1269 C C . ASP A 1 161 ? -13.204 1.829 -10.062 1.00 92.12 161 ASP A C 1
ATOM 1271 O O . ASP A 1 161 ? -12.368 1.011 -9.683 1.00 92.12 161 ASP A O 1
ATOM 1275 N N . GLU A 1 162 ? -12.990 3.146 -9.995 1.00 92.06 162 GLU A N 1
ATOM 1276 C CA . GLU A 1 162 ? -11.724 3.790 -9.605 1.00 92.06 162 GLU A CA 1
ATOM 1277 C C . GLU A 1 162 ? -11.090 3.180 -8.341 1.00 92.06 162 GLU A C 1
ATOM 1279 O O . GLU A 1 162 ? -9.924 2.791 -8.331 1.00 92.06 162 GLU A O 1
ATOM 1284 N N . LYS A 1 163 ? -11.880 3.011 -7.270 1.00 93.12 163 LYS A N 1
ATOM 1285 C CA . LYS A 1 163 ? -11.404 2.427 -6.005 1.00 93.12 163 LYS A CA 1
ATOM 1286 C C . LYS A 1 163 ? -10.866 1.004 -6.189 1.00 93.12 163 LYS A C 1
ATOM 1288 O O . LYS A 1 163 ? -9.891 0.637 -5.536 1.00 93.12 163 LYS A O 1
ATOM 1293 N N . ARG A 1 164 ? -11.489 0.208 -7.065 1.00 93.75 164 ARG A N 1
ATOM 1294 C CA . ARG A 1 164 ? -11.024 -1.149 -7.375 1.00 93.75 164 ARG A CA 1
ATOM 1295 C C . ARG A 1 164 ? -9.689 -1.088 -8.110 1.00 93.75 164 ARG A C 1
ATOM 1297 O O . ARG A 1 164 ? -8.762 -1.759 -7.679 1.00 93.75 164 ARG A O 1
ATOM 1304 N N . GLN A 1 165 ? -9.587 -0.255 -9.146 1.00 94.25 165 GLN A N 1
ATOM 1305 C CA . GLN A 1 165 ? -8.367 -0.128 -9.950 1.00 94.25 165 GLN A CA 1
ATOM 1306 C C . GLN A 1 165 ? -7.161 0.288 -9.097 1.00 94.25 165 GLN A C 1
ATOM 1308 O O . GLN A 1 165 ? -6.087 -0.290 -9.225 1.00 94.25 165 GLN A O 1
ATOM 1313 N N . ILE A 1 166 ? -7.343 1.225 -8.161 1.00 94.50 166 ILE A N 1
ATOM 1314 C CA . ILE A 1 166 ? -6.265 1.671 -7.264 1.00 94.50 166 ILE A CA 1
ATOM 1315 C C . ILE A 1 166 ? -5.821 0.548 -6.309 1.00 94.50 166 ILE A C 1
ATOM 1317 O O . ILE A 1 166 ? -4.626 0.382 -6.062 1.00 94.50 166 ILE A O 1
ATOM 1321 N N . ASN A 1 167 ? -6.757 -0.242 -5.775 1.00 95.62 167 ASN A N 1
ATOM 1322 C CA . ASN A 1 167 ? -6.419 -1.386 -4.920 1.00 95.62 167 ASN A CA 1
ATOM 1323 C C . ASN A 1 167 ? -5.748 -2.531 -5.707 1.00 95.62 167 ASN A C 1
ATOM 1325 O O . ASN A 1 167 ? -4.839 -3.173 -5.175 1.00 95.62 167 ASN A O 1
ATOM 1329 N N . GLU A 1 168 ? -6.155 -2.767 -6.959 1.00 95.69 168 GLU A N 1
ATOM 1330 C CA . GLU A 1 168 ? -5.500 -3.721 -7.868 1.00 95.69 168 GLU A CA 1
ATOM 1331 C C . GLU A 1 168 ? -4.068 -3.255 -8.187 1.00 95.69 168 GLU A C 1
ATOM 1333 O O . GLU A 1 168 ? -3.119 -4.021 -8.006 1.00 95.69 168 GLU A O 1
ATOM 1338 N N . PHE A 1 169 ? -3.888 -1.972 -8.521 1.00 95.31 169 PHE A N 1
ATOM 1339 C CA . PHE A 1 169 ? -2.574 -1.358 -8.733 1.00 95.31 169 PHE A CA 1
ATOM 1340 C C . PHE A 1 169 ? -1.659 -1.496 -7.509 1.00 95.31 169 PHE A C 1
ATOM 1342 O O . PHE A 1 169 ? -0.497 -1.881 -7.646 1.00 95.31 169 PHE A O 1
ATOM 1349 N N . LEU A 1 170 ? -2.170 -1.235 -6.299 1.00 96.69 170 LEU A N 1
ATOM 1350 C CA . LEU A 1 170 ? -1.414 -1.462 -5.065 1.00 96.69 170 LEU A CA 1
ATOM 1351 C C . LEU A 1 170 ? -0.929 -2.917 -4.979 1.00 96.69 170 LEU A C 1
ATOM 1353 O O . LEU A 1 170 ? 0.237 -3.163 -4.673 1.00 96.69 170 LEU A O 1
ATOM 1357 N N . GLY A 1 171 ? -1.801 -3.883 -5.268 1.00 97.00 171 GLY A N 1
ATOM 1358 C CA . GLY A 1 171 ? -1.452 -5.300 -5.222 1.00 97.00 171 GLY A CA 1
ATOM 1359 C C . GLY A 1 171 ? -0.365 -5.691 -6.220 1.00 97.00 171 GLY A C 1
ATOM 1360 O O . GLY A 1 171 ? 0.550 -6.445 -5.866 1.00 97.00 171 GLY A O 1
ATOM 1361 N N . GLU A 1 172 ? -0.419 -5.157 -7.439 1.00 95.69 172 GLU A N 1
ATOM 1362 C CA . GLU A 1 172 ? 0.624 -5.341 -8.451 1.00 95.69 172 GLU A CA 1
ATOM 1363 C C . GLU A 1 172 ? 1.948 -4.715 -8.012 1.00 95.69 172 GLU A C 1
ATOM 1365 O O . GLU A 1 172 ? 2.988 -5.376 -8.058 1.00 95.69 172 GLU A O 1
ATOM 1370 N N . TRP A 1 173 ? 1.911 -3.485 -7.498 1.00 93.94 173 TRP A N 1
ATOM 1371 C CA . TRP A 1 173 ? 3.107 -2.777 -7.053 1.00 93.94 173 TRP A CA 1
ATOM 1372 C C . TRP A 1 173 ? 3.802 -3.500 -5.893 1.00 93.94 173 TRP A C 1
ATOM 1374 O O . TRP A 1 173 ? 5.013 -3.722 -5.925 1.00 93.94 173 TRP A O 1
ATOM 1384 N N . LEU A 1 174 ? 3.036 -3.966 -4.903 1.00 96.19 174 LEU A N 1
ATOM 1385 C CA . LEU A 1 174 ? 3.564 -4.772 -3.801 1.00 96.19 174 LEU A CA 1
ATOM 1386 C C . LEU A 1 174 ? 4.115 -6.118 -4.287 1.00 96.19 174 LEU A C 1
ATOM 1388 O O . LEU A 1 174 ? 5.149 -6.575 -3.802 1.00 96.19 174 LEU A O 1
ATOM 1392 N N . SER A 1 175 ? 3.446 -6.760 -5.248 1.00 95.44 175 SER A N 1
ATOM 1393 C CA . SER A 1 175 ? 3.918 -8.024 -5.827 1.00 95.44 175 SER A CA 1
ATOM 1394 C C . SER A 1 175 ? 5.242 -7.834 -6.565 1.00 95.44 175 SER A C 1
ATOM 1396 O O . SER A 1 175 ? 6.153 -8.642 -6.385 1.00 95.44 175 SER A O 1
ATOM 1398 N N . LEU A 1 176 ? 5.387 -6.736 -7.310 1.00 92.38 176 LEU A N 1
ATOM 1399 C CA . LEU A 1 176 ? 6.641 -6.352 -7.950 1.00 92.38 176 LEU A CA 1
ATOM 1400 C C . LEU A 1 176 ? 7.751 -6.132 -6.914 1.00 92.38 176 LEU A C 1
ATOM 1402 O O . LEU A 1 176 ? 8.847 -6.668 -7.072 1.00 92.38 176 LEU A O 1
ATOM 1406 N N . CYS A 1 177 ? 7.466 -5.419 -5.821 1.00 92.69 177 CYS A N 1
ATOM 1407 C CA . CYS A 1 177 ? 8.421 -5.231 -4.726 1.00 92.69 177 CYS A CA 1
ATOM 1408 C C . CYS A 1 177 ? 8.849 -6.558 -4.082 1.00 92.69 177 CYS A C 1
ATOM 1410 O O . CYS A 1 177 ? 10.005 -6.701 -3.703 1.00 92.69 177 CYS A O 1
ATOM 1412 N N . ILE A 1 178 ? 7.960 -7.548 -3.972 1.00 92.81 178 ILE A N 1
ATOM 1413 C CA . ILE A 1 178 ? 8.312 -8.868 -3.422 1.00 92.81 178 ILE A CA 1
ATOM 1414 C C . ILE A 1 178 ? 9.157 -9.683 -4.409 1.00 92.81 178 ILE A C 1
ATOM 1416 O O . ILE A 1 178 ? 10.094 -10.359 -3.995 1.00 92.81 178 ILE A O 1
ATOM 1420 N N . GLN A 1 179 ? 8.812 -9.657 -5.698 1.00 90.31 179 GLN A N 1
ATOM 1421 C CA . GLN A 1 179 ? 9.450 -10.497 -6.716 1.00 90.31 179 GLN A CA 1
ATOM 1422 C C . GLN A 1 179 ? 10.806 -9.951 -7.170 1.00 90.31 179 GLN A C 1
ATOM 1424 O O . GLN A 1 179 ? 11.763 -10.709 -7.313 1.00 90.31 179 GLN A O 1
ATOM 1429 N N . ALA A 1 180 ? 10.877 -8.645 -7.421 1.00 84.12 180 ALA A N 1
ATOM 1430 C CA . ALA A 1 180 ? 12.045 -7.985 -7.996 1.00 84.12 180 ALA A CA 1
ATOM 1431 C C . ALA A 1 180 ? 12.813 -7.135 -6.976 1.00 84.12 180 ALA A C 1
ATOM 1433 O O . ALA A 1 180 ? 13.991 -6.839 -7.186 1.00 84.12 180 ALA A O 1
ATOM 1434 N N . GLY A 1 181 ? 12.159 -6.736 -5.879 1.00 76.56 181 GLY A N 1
ATOM 1435 C CA . GLY A 1 181 ? 12.711 -5.800 -4.911 1.00 76.56 181 GLY A CA 1
ATOM 1436 C C . GLY A 1 181 ? 13.899 -6.370 -4.147 1.00 76.56 181 GLY A C 1
ATOM 1437 O O . GLY A 1 181 ? 13.771 -7.285 -3.334 1.00 76.56 181 GLY A O 1
ATOM 1438 N N . ARG A 1 182 ? 15.069 -5.764 -4.346 1.00 80.75 182 ARG A N 1
ATOM 1439 C CA . ARG A 1 182 ? 16.244 -5.988 -3.500 1.00 80.75 182 ARG A CA 1
ATOM 1440 C C . ARG A 1 182 ? 16.229 -4.963 -2.376 1.00 80.75 182 ARG A C 1
ATOM 1442 O O . ARG A 1 182 ? 16.325 -3.764 -2.629 1.00 80.75 182 ARG A O 1
ATOM 1449 N N . SER A 1 183 ? 16.081 -5.439 -1.144 1.00 80.62 183 SER A N 1
ATOM 1450 C CA . SER A 1 183 ? 16.162 -4.603 0.058 1.00 80.62 183 SER A CA 1
ATOM 1451 C C . SER A 1 183 ? 17.540 -3.950 0.142 1.00 80.62 183 SER A C 1
ATOM 1453 O O . SER A 1 183 ? 18.543 -4.660 0.151 1.00 80.62 183 SER A O 1
ATOM 1455 N N . LEU A 1 184 ? 17.592 -2.619 0.246 1.00 79.38 184 LEU A N 1
ATOM 1456 C CA . LEU A 1 184 ? 18.855 -1.895 0.449 1.00 79.38 184 LEU A CA 1
ATOM 1457 C C . LEU A 1 184 ? 19.418 -2.094 1.863 1.00 79.38 184 LEU A C 1
ATOM 1459 O O . LEU A 1 184 ? 20.622 -1.991 2.084 1.00 79.38 184 LEU A O 1
ATOM 1463 N N . LYS A 1 185 ? 18.552 -2.421 2.827 1.00 78.56 185 LYS A N 1
ATOM 1464 C CA . LYS A 1 185 ? 18.964 -2.799 4.178 1.00 78.56 185 LYS A CA 1
ATOM 1465 C C . LYS A 1 185 ? 19.515 -4.223 4.167 1.00 78.56 185 LYS A C 1
ATOM 1467 O O . LYS A 1 185 ? 18.794 -5.153 3.793 1.00 78.56 185 LYS A O 1
ATOM 1472 N N . VAL A 1 186 ? 20.768 -4.372 4.601 1.00 70.62 186 VAL A N 1
ATOM 1473 C CA . VAL A 1 186 ? 21.430 -5.672 4.781 1.00 70.62 186 VAL A CA 1
ATOM 1474 C C . VAL A 1 186 ? 20.683 -6.467 5.862 1.00 70.62 186 VAL A C 1
ATOM 1476 O O . VAL A 1 186 ? 20.390 -5.900 6.920 1.00 70.62 186 VAL A O 1
ATOM 1479 N N . PRO A 1 187 ? 20.359 -7.756 5.642 1.00 65.69 187 PRO A N 1
ATOM 1480 C CA . PRO A 1 187 ? 19.747 -8.577 6.678 1.00 65.69 187 PRO A CA 1
ATOM 1481 C C . PRO A 1 187 ? 20.710 -8.735 7.857 1.00 65.69 187 PRO A C 1
ATOM 1483 O O . 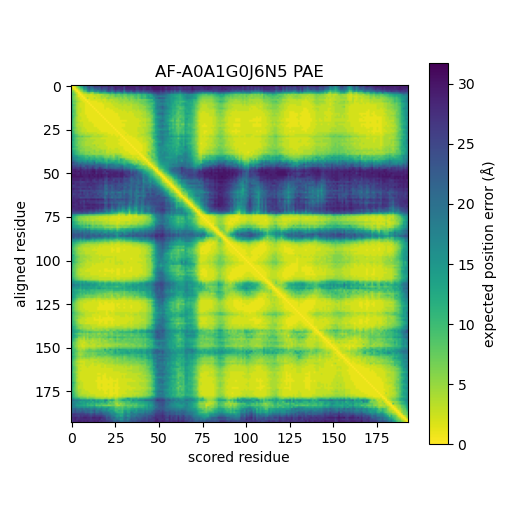PRO A 1 187 ? 21.859 -9.140 7.683 1.00 65.69 187 PRO A O 1
ATOM 1486 N N . THR A 1 188 ? 20.254 -8.423 9.067 1.00 62.66 188 THR A N 1
ATOM 1487 C CA . THR A 1 188 ? 21.036 -8.669 10.280 1.00 62.66 188 THR A CA 1
ATOM 1488 C C . THR A 1 188 ? 20.883 -10.139 10.659 1.00 62.66 188 THR A C 1
ATOM 1490 O O . THR A 1 188 ? 19.911 -10.523 11.303 1.00 62.66 188 THR A O 1
ATOM 1493 N N . PHE A 1 189 ? 21.814 -10.984 10.223 1.00 60.41 189 PHE A N 1
ATOM 1494 C CA . PHE A 1 189 ? 21.882 -12.366 10.690 1.00 60.41 189 PHE A CA 1
ATOM 1495 C C . PHE A 1 189 ? 22.555 -12.380 12.063 1.00 60.41 189 PHE A C 1
ATOM 1497 O O . PHE A 1 189 ? 23.754 -12.133 12.169 1.00 60.41 189 PHE A O 1
ATOM 1504 N N . ILE A 1 190 ? 21.796 -12.660 13.122 1.00 55.94 190 ILE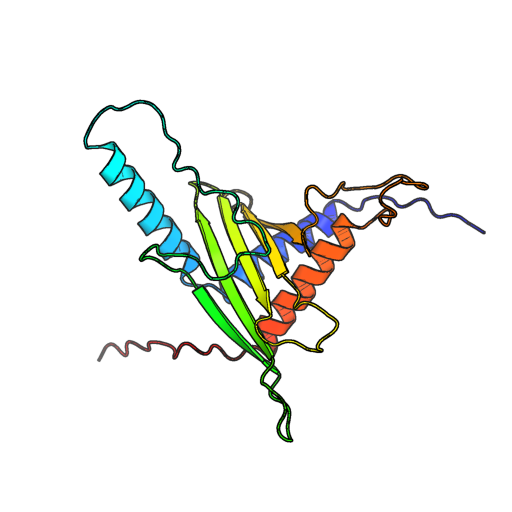 A N 1
ATOM 1505 C CA . ILE A 1 190 ? 22.386 -13.032 14.409 1.00 55.94 190 ILE A CA 1
ATOM 1506 C C . ILE A 1 190 ? 22.587 -14.546 14.354 1.00 55.94 190 ILE A C 1
ATOM 1508 O O . ILE A 1 190 ? 21.667 -15.311 14.637 1.00 55.94 190 ILE A O 1
ATOM 1512 N N . CYS A 1 191 ? 23.774 -14.989 13.937 1.00 44.41 191 CYS A N 1
ATOM 1513 C CA . CYS A 1 191 ? 24.195 -16.358 14.210 1.00 44.41 191 CYS A CA 1
ATOM 1514 C C . CYS A 1 191 ? 24.457 -16.449 15.715 1.00 44.41 191 CYS A C 1
ATOM 1516 O O . CYS A 1 191 ? 25.475 -15.951 16.193 1.00 44.41 191 CYS A O 1
ATOM 1518 N N . ALA A 1 192 ? 23.518 -17.028 16.464 1.00 47.47 192 ALA A N 1
ATOM 1519 C CA . ALA A 1 192 ? 23.801 -17.486 17.816 1.00 47.47 192 ALA A CA 1
ATOM 1520 C C . ALA A 1 192 ? 24.847 -18.608 17.703 1.00 47.47 192 ALA A C 1
ATOM 1522 O O . ALA A 1 192 ? 24.558 -19.651 17.113 1.00 47.47 192 ALA A O 1
ATOM 1523 N N . ALA A 1 193 ? 26.069 -18.324 18.154 1.00 46.12 193 ALA A N 1
ATOM 1524 C CA . ALA A 1 193 ? 27.161 -19.286 18.272 1.00 46.12 193 ALA A CA 1
ATOM 1525 C C . ALA A 1 193 ? 27.064 -20.047 19.598 1.00 46.12 193 ALA A C 1
ATOM 1527 O O . ALA A 1 193 ? 26.605 -19.429 20.588 1.00 46.12 193 ALA A O 1
#

Secondary structure (DSSP, 8-state):
---------HHHHHHHHHHHHHHHHHH-TTHHHHHHHHHHHHHHHHTS--------------TT-TT----S---EEEEEEE--TTSPPPEEEEEEEEEE-SSEEEEEEEE-S-S-SSSPPPEEEEEEETTTTEEEEEEETTEE---SS--SS-TT---TTHHHHHHHHHHHHHHHHHHT-EESSPP------

Nearest PDB structures (foldseek):
  4r9z-assembly1_A  TM=3.806E-01  e=6.271E+00  Mycobacterium avium subsp. paratuberculosis K-10

Mean predicted aligned error: 10.05 Å

Solvent-accessible surface area (backbone atoms only — not comparable to full-atom values): 11688 Å² total; per-residue (Å²): 130,88,79,76,73,89,72,85,57,61,70,60,54,50,52,51,20,34,50,36,31,55,49,48,45,73,75,40,71,61,51,64,64,49,47,52,52,54,54,52,52,54,54,60,56,63,73,66,67,98,68,88,81,73,70,81,76,74,64,79,71,58,88,85,65,83,83,81,80,92,69,100,75,74,57,62,50,47,26,39,51,44,74,53,92,84,80,58,77,54,37,31,36,38,40,33,59,77,44,78,53,99,54,37,37,31,35,39,38,34,41,74,42,64,88,47,98,89,45,79,48,63,40,39,33,32,42,34,33,69,83,76,51,28,25,45,65,53,30,48,80,87,45,62,80,69,51,77,61,46,58,87,85,46,98,83,69,59,55,48,49,47,42,55,53,51,43,51,50,50,44,51,52,50,49,44,44,68,76,51,30,45,61,73,68,78,82,85,78,79,78,86,125

Radius of gyration: 19.21 Å; Cα contacts (8 Å, |Δi|>4): 254; chains: 1; bounding box: 52×38×61 Å

pLDDT: mean 79.27, std 19.79, range [30.62, 98.19]

Foldseek 3Di:
DPPPPDDFDVVVLQVLFLLLLVLVCVQQVCVVVLLVVVVVVVVVVVVPDDDDDPPPCLPPCQPPPPDDDDDPRWSKWKWFLDDDDPDDDTWMKMWTFSDHDPFKTKIKIWTPDDPDPVDHTKIWIKMAGNVSSGIATQDIPRDGDDDCADDPPDPVNDHRRNRVVRSVVSSVVSVSCVPRIDIPDDDDDPPPD

Sequence (193 aa):
MNDRQYVINLSRQMADCDANYIRLLKLMPELESFRIKCLESLASTASYGNQEGAVPNFRSRDFYTVGAAGSEADCTREFVIASPVGGGEEVRVRISAIEVFRYTSTLEIVQLTRVSRWIDPPGILVRLYHDAVTAEAVAYQGHRSFLAKYATPNSKMYHQDEKRQINEFLGEWLSLCIQAGRSLKVPTFICAA